Protein AF-A0A0M3KG44-F1 (afdb_monomer_lite)

Sequence (316 aa):
MSRVSKLRLFIGLIVLSTLYYFIFHDVNRSDAATRTIEMPVLLRELCQSPLHGDLVSATEGKSANVGLSECTPYREVDRRSFAKYVQLLKSEHFRNFIAIPAEMNTKLRWSPSSTRCTPREMTAEGALQHLKLGNFLRKRYSRSGWLQQTKRKLDVQVIATPYSRTFQSAIAFLTSFLYPLNKYFGKIAINLSKMTHFCMNDQCKCTNVIKLHRQYETERTPFFESHFGPKARRIFELFKYVYNISDVSDPIHLMDIALGRHVCRRMPLPCRGGICITYDDVVKVVVILVMIFIVIDFISNLMRAIKFTIILPLFF

InterPro domains:
  IPR000560 Histidine phosphatase superfamily, clade-2 [PF00328] (108-238)
  IPR029033 Histidine phosphatase superfamily [G3DSA:3.40.50.1240] (64-288)
  IPR029033 Histidine phosphatase superfamily [SSF53254] (115-307)
  IPR050645 Histidine Acid Phosphatase [PTHR11567] (81-217)

Secondary structure (DSSP, 8-state):
-----EEEEEHHHHHHHHHHHHHHTTSS---S------THHHHHHHH------------S-------TT--S-SSHHHHHHHHHHHHHHH-HHHHHHEE--HHHHTT--SS--SS---TTSPPHHHHHHHHHHHHHHHHHHHHTSTTT--SSPBEEEEEE-SSHHHHHHHHHHHHHHTGGGGGGB--EEEEE-SSTT---SGGG--HHHHHHHHHHHHHHHHHHHHHTHHHHHHHHHHHHHHHT-S----HHHHHIIIIIIIITTTPPPPEETTEE--HHHHHHHHHHHHHHHHHHHHHHHHHHHHTTSS------

Organism: Anisakis simplex (NCBI:txid6269)

Structure (mmCIF, N/CA/C/O backbone):
data_AF-A0A0M3KG44-F1
#
_entry.id   AF-A0A0M3KG44-F1
#
loop_
_atom_site.group_PDB
_atom_site.id
_atom_site.type_symbol
_atom_site.label_atom_id
_atom_site.label_alt_id
_atom_site.label_comp_id
_atom_site.label_asym_id
_atom_site.label_entity_id
_atom_site.label_seq_id
_atom_site.pdbx_PDB_ins_code
_atom_site.Cartn_x
_atom_site.Cartn_y
_atom_site.Cartn_z
_atom_site.occupancy
_atom_site.B_iso_or_equiv
_atom_site.auth_seq_id
_atom_site.auth_comp_id
_atom_site.auth_asym_id
_atom_site.auth_atom_id
_atom_site.pdbx_PDB_model_num
ATOM 1 N N . MET A 1 1 ? -4.677 -7.867 40.356 1.00 33.56 1 MET A N 1
ATOM 2 C CA . MET A 1 1 ? -4.130 -7.025 39.261 1.00 33.56 1 MET A CA 1
ATOM 3 C C . MET A 1 1 ? -4.507 -7.634 37.914 1.00 33.56 1 MET A C 1
ATOM 5 O O . MET A 1 1 ? -4.116 -8.753 37.618 1.00 33.56 1 MET A O 1
ATOM 9 N N . SER A 1 2 ? -5.339 -6.945 37.132 1.00 32.06 2 SER A N 1
ATOM 10 C CA . SER A 1 2 ? -5.878 -7.433 35.853 1.00 32.06 2 SER A CA 1
ATOM 11 C C . SER A 1 2 ? -4.839 -7.286 34.733 1.00 32.06 2 SER A C 1
ATOM 13 O O . SER A 1 2 ? -4.542 -6.160 34.340 1.00 32.06 2 SER A O 1
ATOM 15 N N . ARG A 1 3 ? -4.320 -8.394 34.181 1.00 32.78 3 ARG A N 1
ATOM 16 C CA . ARG A 1 3 ? -3.510 -8.379 32.947 1.00 32.78 3 ARG A CA 1
ATOM 17 C C . ARG A 1 3 ? -4.375 -7.876 31.786 1.00 32.78 3 ARG A C 1
ATOM 19 O O . ARG A 1 3 ? -5.278 -8.572 31.335 1.00 32.78 3 ARG A O 1
ATOM 26 N N . VAL A 1 4 ? -4.122 -6.655 31.324 1.00 39.81 4 VAL A N 1
ATOM 27 C CA . VAL A 1 4 ? -4.682 -6.138 30.071 1.00 39.81 4 VAL A CA 1
ATOM 28 C C . VAL A 1 4 ? -3.808 -6.663 28.938 1.00 39.81 4 VAL A C 1
ATOM 30 O O . VAL A 1 4 ? -2.642 -6.287 28.827 1.00 39.81 4 VAL A O 1
ATOM 33 N N . SER A 1 5 ? -4.351 -7.557 28.116 1.00 45.16 5 SER A N 1
ATOM 34 C CA . SER A 1 5 ? -3.679 -8.046 26.912 1.00 45.16 5 SER A CA 1
ATOM 35 C C . SER A 1 5 ? -3.632 -6.920 25.878 1.00 45.16 5 SER A C 1
ATOM 37 O O . SER A 1 5 ? -4.639 -6.628 25.238 1.00 45.16 5 SER A O 1
ATOM 39 N N . LYS A 1 6 ? -2.479 -6.256 25.739 1.00 48.19 6 LYS A N 1
ATOM 40 C CA . LYS A 1 6 ? -2.252 -5.246 24.695 1.00 48.19 6 LYS A CA 1
ATOM 41 C C . LYS A 1 6 ? -1.813 -5.935 23.409 1.00 48.19 6 LYS A C 1
ATOM 43 O O . LYS A 1 6 ? -0.744 -6.543 23.376 1.00 48.19 6 LYS A O 1
ATOM 48 N N . LEU A 1 7 ? -2.610 -5.816 22.351 1.00 52.19 7 LEU A N 1
ATOM 49 C CA . LEU A 1 7 ? -2.228 -6.281 21.019 1.00 52.19 7 LEU A CA 1
ATOM 50 C C . LEU A 1 7 ? -1.609 -5.118 20.235 1.00 52.19 7 LEU A C 1
ATOM 52 O O . LEU A 1 7 ? -2.241 -4.077 20.052 1.00 52.19 7 LEU A O 1
ATOM 56 N N . ARG A 1 8 ? -0.374 -5.292 19.756 1.00 49.22 8 ARG A N 1
ATOM 57 C CA . ARG A 1 8 ? 0.303 -4.321 18.884 1.00 49.22 8 ARG A CA 1
ATOM 58 C C . ARG A 1 8 ? 0.301 -4.826 17.449 1.00 49.22 8 ARG A C 1
ATOM 60 O O . ARG A 1 8 ? 0.775 -5.927 17.188 1.00 49.22 8 ARG A O 1
ATOM 67 N N . LEU A 1 9 ? -0.205 -4.009 16.530 1.00 56.50 9 LEU A N 1
ATOM 68 C CA . LEU A 1 9 ? -0.238 -4.305 15.103 1.00 56.50 9 LEU A CA 1
ATOM 69 C C . LEU A 1 9 ? 0.636 -3.307 14.328 1.00 56.50 9 LEU A C 1
ATOM 71 O O . LEU A 1 9 ? 0.398 -2.097 14.355 1.00 56.50 9 LEU A O 1
ATOM 75 N N . PHE A 1 10 ? 1.626 -3.827 13.604 1.00 47.50 10 PHE A N 1
ATOM 76 C CA . PHE A 1 10 ? 2.553 -3.048 12.781 1.00 47.50 10 PHE A CA 1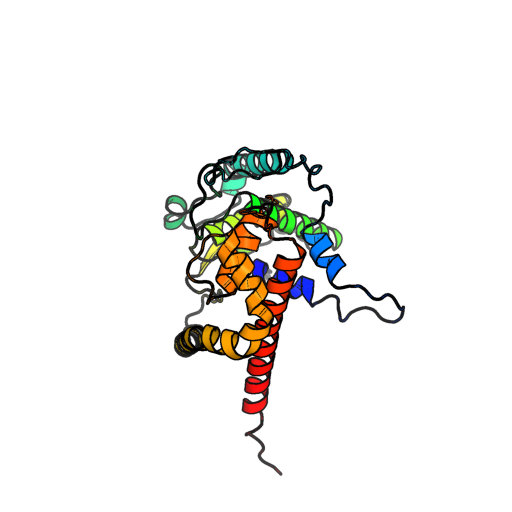
ATOM 77 C C . PHE A 1 10 ? 2.201 -3.212 11.303 1.00 47.50 10 PHE A C 1
ATOM 79 O O . PHE A 1 10 ? 2.498 -4.244 10.716 1.00 47.50 10 PHE A O 1
ATOM 86 N N . ILE A 1 11 ? 1.565 -2.216 10.680 1.00 51.19 11 ILE A N 1
ATOM 87 C CA . ILE A 1 11 ? 1.026 -2.376 9.313 1.00 51.19 11 ILE A CA 1
ATOM 88 C C . ILE A 1 11 ? 2.065 -2.055 8.228 1.00 51.19 11 ILE A C 1
ATOM 90 O O . ILE A 1 11 ? 1.984 -2.581 7.121 1.00 51.19 11 ILE A O 1
ATOM 94 N N . GLY A 1 12 ? 3.087 -1.252 8.532 1.00 36.94 12 GLY A N 1
ATOM 95 C CA . GLY A 1 12 ? 4.055 -0.849 7.510 1.00 36.94 12 GLY A CA 1
ATOM 96 C C . GLY A 1 12 ? 5.088 -1.909 7.121 1.00 36.94 12 GLY A C 1
ATOM 97 O O . GLY A 1 12 ? 5.621 -1.821 6.021 1.00 36.94 12 GLY A O 1
ATOM 98 N N . LEU A 1 13 ? 5.317 -2.937 7.950 1.00 32.91 13 LEU A N 1
ATOM 99 C CA . LEU A 1 13 ? 6.097 -4.112 7.538 1.00 32.91 13 LEU A CA 1
ATOM 100 C C . LEU A 1 13 ? 5.233 -5.158 6.821 1.00 32.91 13 LEU A C 1
ATOM 102 O O . LEU A 1 13 ? 5.746 -5.863 5.963 1.00 32.91 13 LEU A O 1
ATOM 106 N N . ILE A 1 14 ? 3.924 -5.207 7.101 1.00 35.75 14 ILE A N 1
ATOM 107 C CA . ILE A 1 14 ? 3.010 -6.232 6.579 1.00 35.75 14 ILE A CA 1
ATOM 108 C C . ILE A 1 14 ? 2.929 -6.196 5.045 1.00 35.75 14 ILE A C 1
ATOM 110 O O . ILE A 1 14 ? 2.730 -7.238 4.455 1.00 35.75 14 ILE A O 1
ATOM 114 N N . VAL A 1 15 ? 3.150 -5.096 4.327 1.00 36.59 15 VAL A N 1
ATOM 115 C CA . VAL A 1 15 ? 3.055 -5.155 2.847 1.00 36.59 15 VAL A CA 1
ATOM 116 C C . VAL A 1 15 ? 4.227 -5.913 2.217 1.00 36.59 15 VAL A C 1
ATOM 118 O O . VAL A 1 15 ? 4.006 -6.795 1.394 1.00 36.59 15 VAL A O 1
ATOM 121 N N . LEU A 1 16 ? 5.459 -5.633 2.647 1.00 33.12 16 LEU A N 1
ATOM 122 C CA . LEU A 1 16 ? 6.655 -6.316 2.144 1.00 33.12 16 LEU A CA 1
ATOM 123 C C . LEU A 1 16 ? 6.834 -7.679 2.803 1.00 33.12 16 LEU A C 1
ATOM 125 O O . LEU A 1 16 ? 7.046 -8.658 2.102 1.00 33.12 16 LEU A O 1
ATOM 129 N N . SER A 1 17 ? 6.659 -7.776 4.122 1.00 28.72 17 SER A N 1
ATOM 130 C CA . SER A 1 17 ? 6.792 -9.038 4.842 1.00 28.72 17 SER A CA 1
ATOM 131 C C . SER A 1 17 ? 5.618 -9.976 4.609 1.00 28.72 17 SER A C 1
ATOM 133 O O . SER A 1 17 ? 5.812 -11.156 4.783 1.00 28.72 17 SER A O 1
ATOM 135 N N . THR A 1 18 ? 4.417 -9.533 4.228 1.00 36.31 18 THR A N 1
ATOM 136 C CA . THR A 1 18 ? 3.306 -10.460 3.907 1.00 36.31 18 THR A CA 1
ATOM 137 C C . THR A 1 18 ? 3.341 -10.863 2.443 1.00 36.31 18 THR A C 1
ATOM 139 O O . THR A 1 18 ? 2.962 -11.986 2.158 1.00 36.31 18 THR A O 1
ATOM 142 N N . LEU A 1 19 ? 3.895 -10.048 1.531 1.00 34.66 19 LEU A N 1
ATOM 143 C CA . LEU A 1 19 ? 4.365 -10.586 0.249 1.00 34.66 19 LEU A CA 1
ATOM 144 C C . LEU A 1 19 ? 5.467 -11.634 0.493 1.00 34.66 19 LEU A C 1
ATOM 146 O O . LEU A 1 19 ? 5.339 -12.755 0.031 1.00 34.66 19 LEU A O 1
ATOM 150 N N . TYR A 1 20 ? 6.493 -11.323 1.290 1.00 33.22 20 TYR A N 1
ATOM 151 C CA . TYR A 1 20 ? 7.641 -12.210 1.542 1.00 33.22 20 TYR A CA 1
ATOM 152 C C . TYR A 1 20 ? 7.283 -13.480 2.345 1.00 33.22 20 TYR A C 1
ATOM 154 O O . TYR A 1 20 ? 7.685 -14.579 1.993 1.00 33.22 20 TYR A O 1
ATOM 162 N N . TYR A 1 21 ? 6.479 -13.368 3.402 1.00 32.28 21 TYR A N 1
ATOM 163 C CA . TYR A 1 21 ? 6.096 -14.470 4.297 1.00 32.28 21 TYR A CA 1
ATOM 164 C C . TYR A 1 21 ? 5.001 -15.352 3.686 1.00 32.28 21 TYR A C 1
ATOM 166 O O . TYR A 1 21 ? 4.998 -16.548 3.951 1.00 32.28 21 TYR A O 1
ATOM 174 N N . PHE A 1 22 ? 4.121 -14.826 2.818 1.00 33.09 22 PHE A N 1
ATOM 175 C CA . PHE A 1 22 ? 3.254 -15.698 2.011 1.00 33.09 22 PHE A CA 1
ATOM 176 C C . PHE A 1 22 ? 4.037 -16.410 0.908 1.00 33.09 22 PHE A C 1
ATOM 178 O O . PHE A 1 22 ? 3.750 -17.569 0.646 1.00 33.09 22 PHE A O 1
ATOM 185 N N . ILE A 1 23 ? 5.058 -15.777 0.317 1.00 33.44 23 ILE A N 1
ATOM 186 C CA . ILE A 1 23 ? 5.930 -16.427 -0.675 1.00 33.44 23 ILE A CA 1
ATOM 187 C C . ILE A 1 23 ? 6.779 -17.555 -0.048 1.00 33.44 23 ILE A C 1
ATOM 189 O O . ILE A 1 23 ? 7.055 -18.531 -0.738 1.00 33.44 23 ILE A O 1
ATOM 193 N N . PHE A 1 24 ? 7.164 -17.469 1.235 1.00 33.56 24 PHE A N 1
ATOM 194 C CA . PHE A 1 24 ? 8.151 -18.393 1.826 1.00 33.56 24 PHE A CA 1
ATOM 195 C C . PHE A 1 24 ? 7.673 -19.296 2.984 1.00 33.56 24 PHE A C 1
ATOM 197 O O . PHE A 1 24 ? 8.335 -20.295 3.254 1.00 33.56 24 PHE A O 1
ATOM 204 N N . HIS A 1 25 ? 6.564 -19.018 3.685 1.00 31.66 25 HIS A N 1
ATOM 205 C CA . HIS A 1 25 ? 6.251 -19.725 4.945 1.00 31.66 25 HIS A CA 1
ATOM 206 C C . HIS A 1 25 ? 5.297 -20.938 4.829 1.00 31.66 25 HIS A C 1
ATOM 208 O O . HIS A 1 25 ? 4.994 -21.563 5.846 1.00 31.66 25 HIS A O 1
ATOM 214 N N . ASP A 1 26 ? 4.880 -21.331 3.621 1.00 30.70 26 ASP A N 1
ATOM 215 C CA . ASP A 1 26 ? 4.155 -22.600 3.381 1.00 30.70 26 ASP A CA 1
ATOM 216 C C . ASP A 1 26 ? 5.072 -23.728 2.857 1.00 30.70 26 ASP A C 1
ATOM 218 O O . ASP A 1 26 ? 4.614 -24.782 2.432 1.00 30.70 26 ASP A O 1
ATOM 222 N N . VAL A 1 27 ? 6.396 -23.524 2.910 1.00 35.38 27 VAL A N 1
ATOM 223 C CA . VAL A 1 27 ? 7.408 -24.513 2.487 1.00 35.38 27 VAL A CA 1
ATOM 224 C C . VAL A 1 27 ? 7.737 -25.535 3.588 1.00 35.38 27 VAL A C 1
ATOM 226 O O . VAL A 1 27 ? 8.261 -26.600 3.292 1.00 35.38 27 VAL A O 1
ATOM 229 N N . ASN A 1 28 ? 7.403 -25.269 4.858 1.00 29.80 28 ASN A N 1
ATOM 230 C CA . ASN A 1 28 ? 7.910 -26.064 5.990 1.00 29.80 28 ASN A CA 1
ATOM 231 C C . ASN A 1 28 ? 6.839 -26.726 6.870 1.00 29.80 28 ASN A C 1
ATOM 233 O O . ASN A 1 28 ? 7.108 -27.042 8.031 1.00 29.80 28 ASN A O 1
ATOM 237 N N . ARG A 1 29 ? 5.620 -26.959 6.364 1.00 33.56 29 ARG A N 1
ATOM 238 C CA . ARG A 1 29 ? 4.623 -27.706 7.147 1.00 33.56 29 ARG A CA 1
ATOM 239 C C . ARG A 1 29 ? 3.668 -28.561 6.318 1.00 33.56 29 ARG A C 1
ATOM 241 O O . ARG A 1 29 ? 2.474 -28.291 6.277 1.00 33.56 29 ARG A O 1
ATOM 248 N N . SER A 1 30 ? 4.182 -29.659 5.777 1.00 27.59 30 SER A N 1
ATOM 249 C CA . SER A 1 30 ? 3.354 -30.838 5.502 1.00 27.59 30 SER A CA 1
ATOM 250 C C . SER A 1 30 ? 4.217 -32.076 5.293 1.00 27.59 30 SER A C 1
ATOM 252 O O . SER A 1 30 ? 4.925 -32.193 4.295 1.00 27.59 30 SER A O 1
ATOM 254 N N . ASP A 1 31 ? 4.122 -32.986 6.259 1.00 31.34 31 ASP A N 1
ATOM 255 C CA . ASP A 1 31 ? 4.509 -34.382 6.129 1.00 31.34 31 ASP A CA 1
ATOM 256 C C . ASP A 1 31 ? 3.797 -35.042 4.938 1.00 31.34 31 ASP A C 1
ATOM 258 O O . ASP A 1 31 ? 2.611 -34.820 4.692 1.00 31.34 31 ASP A O 1
ATOM 262 N N . ALA A 1 32 ? 4.569 -35.874 4.237 1.00 32.50 32 ALA A N 1
ATOM 263 C CA . ALA A 1 32 ? 4.161 -37.052 3.477 1.00 32.50 32 ALA A CA 1
ATOM 264 C C . ALA A 1 32 ? 2.863 -36.964 2.646 1.00 32.50 32 ALA A C 1
ATOM 266 O O . ALA A 1 32 ? 1.862 -37.590 2.974 1.00 32.50 32 ALA A O 1
ATOM 267 N N . ALA A 1 33 ? 2.920 -36.296 1.493 1.00 27.25 33 ALA A N 1
ATOM 268 C CA . ALA A 1 33 ? 2.370 -36.827 0.241 1.00 27.25 33 ALA A CA 1
ATOM 269 C C . ALA A 1 33 ? 2.793 -35.932 -0.927 1.00 27.25 33 ALA A C 1
ATOM 271 O O . ALA A 1 33 ? 2.547 -34.729 -0.952 1.00 27.25 33 ALA A O 1
ATOM 272 N N . THR A 1 34 ? 3.426 -36.556 -1.907 1.00 33.22 34 THR A N 1
ATOM 273 C CA . THR A 1 34 ? 3.954 -36.003 -3.150 1.00 33.22 34 THR A CA 1
ATOM 274 C C . THR A 1 34 ? 2.920 -35.148 -3.893 1.00 33.22 34 THR A C 1
ATOM 276 O O . THR A 1 34 ? 2.105 -35.661 -4.658 1.00 33.22 34 THR A O 1
ATOM 279 N N . ARG A 1 35 ? 2.961 -33.827 -3.700 1.00 28.70 35 ARG A N 1
ATOM 280 C CA . ARG A 1 35 ? 2.432 -32.842 -4.651 1.00 28.70 35 ARG A CA 1
ATOM 281 C C . ARG A 1 35 ? 3.380 -31.657 -4.713 1.00 28.70 35 ARG A C 1
ATOM 283 O O . ARG A 1 35 ? 3.480 -30.869 -3.782 1.00 28.70 35 ARG A O 1
ATOM 290 N N . THR A 1 36 ? 4.076 -31.556 -5.833 1.00 27.88 36 THR A N 1
ATOM 291 C CA . THR A 1 36 ? 4.848 -30.394 -6.260 1.00 27.88 36 THR A CA 1
ATOM 292 C C . THR A 1 36 ? 3.901 -29.194 -6.325 1.00 27.88 36 THR A C 1
ATOM 294 O O . THR A 1 36 ? 3.054 -29.118 -7.214 1.00 27.88 36 THR A O 1
ATOM 297 N N . ILE A 1 37 ? 3.978 -28.281 -5.356 1.00 29.92 37 ILE A N 1
ATOM 298 C CA . ILE A 1 37 ? 3.263 -27.003 -5.427 1.00 29.92 37 ILE A CA 1
ATOM 299 C C . ILE A 1 37 ? 4.188 -26.027 -6.147 1.00 29.92 37 ILE A C 1
ATOM 301 O O . ILE A 1 37 ? 5.193 -25.573 -5.603 1.00 29.92 37 ILE A O 1
ATOM 305 N N . GLU A 1 38 ? 3.870 -25.748 -7.407 1.00 30.33 38 GLU A N 1
ATOM 306 C CA . GLU A 1 38 ? 4.629 -24.819 -8.234 1.00 30.33 38 GLU A CA 1
ATOM 307 C C . GLU A 1 38 ? 4.417 -23.362 -7.760 1.00 30.33 38 GLU A C 1
ATOM 309 O O . GLU A 1 38 ? 3.288 -22.898 -7.572 1.00 30.33 38 GLU A O 1
ATOM 314 N N . MET A 1 39 ? 5.513 -22.601 -7.652 1.00 27.33 39 MET A N 1
ATOM 315 C CA . MET A 1 39 ? 5.573 -21.156 -7.352 1.00 27.33 39 MET A CA 1
ATOM 316 C C . MET A 1 39 ? 4.566 -20.244 -8.117 1.00 27.33 39 MET A C 1
ATOM 318 O O . MET A 1 39 ? 4.152 -19.224 -7.554 1.00 27.33 39 MET A O 1
ATOM 322 N N . PRO A 1 40 ? 4.093 -20.561 -9.347 1.00 31.59 40 PRO A N 1
ATOM 323 C CA . PRO A 1 40 ? 3.051 -19.798 -10.038 1.00 31.59 40 PRO A CA 1
ATOM 324 C C . PRO A 1 40 ? 1.691 -19.781 -9.321 1.00 31.59 40 PRO A C 1
ATOM 326 O O . PRO A 1 40 ? 0.906 -18.865 -9.552 1.00 31.59 40 PRO A O 1
ATOM 329 N N . VAL A 1 41 ? 1.388 -20.746 -8.441 1.00 32.09 41 VAL A N 1
ATOM 330 C CA . VAL A 1 41 ? 0.056 -20.910 -7.819 1.00 32.09 41 VAL A CA 1
ATOM 331 C C . VAL A 1 41 ? -0.248 -19.854 -6.738 1.00 32.09 41 VAL A C 1
ATOM 333 O O . VAL A 1 41 ? -1.411 -19.527 -6.506 1.00 32.09 41 VAL A O 1
ATOM 336 N N . LEU A 1 42 ? 0.764 -19.221 -6.138 1.00 32.31 42 LEU A N 1
ATOM 337 C CA . LEU A 1 42 ? 0.549 -18.260 -5.042 1.00 32.31 42 LEU A CA 1
ATOM 338 C C . LEU A 1 42 ? 0.521 -16.788 -5.496 1.00 32.31 42 LEU A C 1
ATOM 340 O O . LEU A 1 42 ? -0.276 -15.990 -4.997 1.00 32.31 42 LEU A O 1
ATOM 344 N N . LEU A 1 43 ? 1.309 -16.439 -6.523 1.00 31.81 43 LEU A N 1
ATOM 345 C CA . LEU A 1 43 ? 1.096 -15.216 -7.319 1.00 31.81 43 LEU A CA 1
ATOM 346 C C . LEU A 1 43 ? -0.277 -15.255 -8.001 1.00 31.81 43 LEU A C 1
ATOM 348 O O . LEU A 1 43 ? -0.926 -14.218 -8.152 1.00 31.81 43 LEU A O 1
ATOM 352 N N . ARG A 1 44 ? -0.751 -16.463 -8.337 1.00 31.33 44 ARG A N 1
ATOM 353 C CA . ARG A 1 44 ? -2.131 -16.705 -8.732 1.00 31.33 44 ARG A CA 1
ATOM 354 C C . ARG A 1 44 ? -3.114 -16.322 -7.620 1.00 31.33 44 ARG A C 1
ATOM 356 O O . ARG A 1 44 ? -3.971 -15.520 -7.909 1.00 31.33 44 ARG A O 1
ATOM 363 N N . GLU A 1 45 ? -3.019 -16.727 -6.357 1.00 33.28 45 GLU A N 1
ATOM 364 C CA . GLU A 1 45 ? -4.102 -16.407 -5.391 1.00 33.28 45 GLU A CA 1
ATOM 365 C C . GLU A 1 45 ? -4.207 -14.935 -4.930 1.00 33.28 45 GLU A C 1
ATOM 367 O O . GLU A 1 45 ? -5.315 -14.433 -4.717 1.00 33.28 45 GLU A O 1
ATOM 372 N N . LEU A 1 46 ? -3.096 -14.196 -4.814 1.00 35.56 46 LEU A N 1
ATOM 373 C CA . LEU A 1 46 ? -3.135 -12.767 -4.441 1.00 35.56 46 LEU A CA 1
ATOM 374 C C . LEU A 1 46 ? -3.558 -11.853 -5.612 1.00 35.56 46 LEU A C 1
ATOM 376 O O . LEU A 1 46 ? -4.072 -10.751 -5.380 1.00 35.56 46 LEU A O 1
ATOM 380 N N . CYS A 1 47 ? -3.407 -12.324 -6.859 1.00 39.09 47 CYS A N 1
ATOM 381 C CA . CYS A 1 47 ? -3.726 -11.576 -8.081 1.00 39.09 47 CYS A CA 1
ATOM 382 C C . CYS A 1 47 ? -4.822 -12.197 -8.976 1.00 39.09 47 CYS A C 1
ATOM 384 O O . CYS A 1 47 ? -5.319 -11.499 -9.862 1.00 39.09 47 CYS A O 1
ATOM 386 N N . GLN A 1 48 ? -5.299 -13.421 -8.736 1.00 31.98 48 GLN A N 1
ATOM 387 C CA . GLN A 1 48 ? -6.367 -14.066 -9.507 1.00 31.98 48 GLN A CA 1
ATOM 388 C C . GLN A 1 48 ? -7.735 -13.868 -8.862 1.00 31.98 48 GLN A C 1
ATOM 390 O O . GLN A 1 48 ? -8.161 -14.535 -7.927 1.00 31.98 48 GLN A O 1
ATOM 395 N N . SER A 1 49 ? -8.511 -13.028 -9.526 1.00 26.95 49 SER A N 1
ATOM 396 C CA . SER A 1 49 ? -9.625 -13.614 -10.265 1.00 26.95 49 SER A CA 1
ATOM 397 C C . SER A 1 49 ? -9.193 -13.589 -11.734 1.00 26.95 49 SER A C 1
ATOM 399 O O . SER A 1 49 ? -8.977 -12.481 -12.241 1.00 26.95 49 SER A O 1
ATOM 401 N N . PRO A 1 50 ? -9.008 -14.737 -12.415 1.00 36.81 50 PRO A N 1
ATOM 402 C CA . PRO A 1 50 ? -8.634 -14.768 -13.815 1.00 36.81 50 PRO A CA 1
ATOM 403 C C . PRO A 1 50 ? -9.922 -14.641 -14.622 1.00 36.81 50 PRO A C 1
ATOM 405 O O . PRO A 1 50 ? -10.488 -15.605 -15.103 1.00 36.81 50 PRO A O 1
ATOM 408 N N . LEU A 1 51 ? -10.407 -13.416 -14.692 1.00 31.17 51 LEU A N 1
ATOM 409 C CA . LEU A 1 51 ? -11.073 -12.906 -15.874 1.00 31.17 51 LEU A CA 1
ATOM 410 C C . LEU A 1 51 ? -10.432 -11.540 -16.019 1.00 31.17 51 LEU A C 1
ATOM 412 O O . LEU A 1 51 ? -10.935 -10.553 -15.488 1.00 31.17 51 LEU A O 1
ATOM 416 N N . HIS A 1 52 ? -9.236 -11.477 -16.602 1.00 33.88 52 HIS A N 1
ATOM 417 C CA . HIS A 1 52 ? -8.919 -10.269 -17.352 1.00 33.88 52 HIS A CA 1
ATOM 418 C C . HIS A 1 52 ? -10.101 -10.117 -18.313 1.00 33.88 52 HIS A C 1
ATOM 420 O O . HIS A 1 52 ? -10.523 -11.122 -18.882 1.00 33.88 52 HIS A O 1
ATOM 426 N N . GLY A 1 53 ? -10.738 -8.941 -18.358 1.00 29.08 53 GLY A N 1
ATOM 427 C CA . GLY A 1 53 ? -11.787 -8.727 -19.356 1.00 29.08 53 GLY A CA 1
ATOM 428 C C . GLY A 1 53 ? -11.247 -9.181 -20.706 1.00 29.08 53 GLY A C 1
ATOM 429 O O . GLY A 1 53 ? -10.034 -9.062 -20.919 1.00 29.08 53 GLY A O 1
ATOM 430 N N . ASP A 1 54 ? -12.111 -9.775 -21.527 1.00 25.58 54 ASP A N 1
ATOM 431 C CA . ASP A 1 54 ? -11.742 -10.266 -22.850 1.00 25.58 54 ASP A CA 1
ATOM 432 C C . ASP A 1 54 ? -10.787 -9.282 -23.518 1.00 25.58 54 ASP A C 1
ATOM 434 O O . ASP A 1 54 ? -10.951 -8.064 -23.371 1.00 25.58 54 ASP A O 1
ATOM 438 N N . LEU A 1 55 ? -9.766 -9.819 -24.194 1.00 34.97 55 LEU A N 1
ATOM 439 C CA . LEU A 1 55 ? -8.926 -9.058 -25.108 1.00 34.97 55 LEU A CA 1
ATOM 440 C C . LEU A 1 55 ? -9.873 -8.271 -26.013 1.00 34.97 55 LEU A C 1
ATOM 442 O O . LEU A 1 55 ? -10.387 -8.802 -26.994 1.00 34.97 55 LEU A O 1
ATOM 446 N N . VAL A 1 56 ? -10.129 -7.007 -25.672 1.00 28.06 56 VAL A N 1
ATOM 447 C CA . VAL A 1 56 ? -10.635 -6.057 -26.642 1.00 28.06 56 VAL A CA 1
ATOM 448 C C . VAL A 1 56 ? -9.504 -6.013 -27.637 1.00 28.06 56 VAL A C 1
ATOM 450 O O . VAL A 1 56 ? -8.416 -5.521 -27.326 1.00 28.06 56 VAL A O 1
ATOM 453 N N . SER A 1 57 ? -9.748 -6.699 -28.752 1.00 28.83 57 SER A N 1
ATOM 454 C CA . SER A 1 57 ? -8.831 -6.829 -29.860 1.00 28.83 57 SER A CA 1
ATOM 455 C C . SER A 1 57 ? -8.198 -5.465 -30.060 1.00 28.83 57 SER A C 1
ATOM 457 O O . SER A 1 57 ? -8.906 -4.460 -30.167 1.00 28.83 57 SER A O 1
ATOM 459 N N . ALA A 1 58 ? -6.870 -5.412 -30.023 1.00 33.00 58 ALA A N 1
ATOM 460 C CA . ALA A 1 58 ? -6.121 -4.234 -30.416 1.00 33.00 58 ALA A CA 1
ATOM 461 C C . ALA A 1 58 ? -6.266 -4.077 -31.938 1.00 33.00 58 ALA A C 1
ATOM 463 O O . ALA A 1 58 ? -5.306 -4.191 -32.691 1.00 33.00 58 ALA A O 1
ATOM 464 N N . THR A 1 59 ? -7.497 -3.877 -32.401 1.00 28.12 59 THR A N 1
ATOM 465 C CA . THR A 1 59 ? -7.801 -3.423 -33.742 1.00 28.12 59 THR A CA 1
ATOM 466 C C . THR A 1 59 ? -7.473 -1.946 -33.770 1.00 28.12 59 THR A C 1
ATOM 468 O O . THR A 1 59 ? -8.190 -1.112 -33.224 1.00 28.12 59 THR A O 1
ATOM 471 N N . GLU A 1 60 ? -6.319 -1.696 -34.374 1.00 31.91 60 GLU A N 1
ATOM 472 C CA . GLU A 1 60 ? -6.058 -0.564 -35.247 1.00 31.91 60 GLU A CA 1
ATOM 473 C C . GLU A 1 60 ? -6.185 0.832 -34.629 1.00 31.91 60 GLU A C 1
ATOM 475 O O . GLU A 1 60 ? -7.248 1.420 -34.448 1.00 31.91 60 GLU A O 1
ATOM 480 N N . GLY A 1 61 ? -5.015 1.444 -34.458 1.00 33.53 61 GLY A N 1
ATOM 481 C CA . GLY A 1 61 ? -4.852 2.768 -35.041 1.00 33.53 61 GLY A CA 1
ATOM 482 C C . GLY A 1 61 ? -5.562 3.912 -34.335 1.00 33.53 61 GLY A C 1
ATOM 483 O O . GLY A 1 61 ? -5.941 4.868 -34.997 1.00 33.53 61 GLY A O 1
ATOM 484 N N . LYS A 1 62 ? -5.665 3.901 -33.006 1.00 26.94 62 LYS A N 1
ATOM 485 C CA . LYS A 1 62 ? -5.654 5.153 -32.241 1.00 26.94 62 LYS A CA 1
ATOM 486 C C . LYS A 1 62 ? -4.753 4.980 -31.037 1.00 26.94 62 LYS A C 1
ATOM 488 O O . LYS A 1 62 ? -5.004 4.144 -30.175 1.00 26.94 62 LYS A O 1
ATOM 493 N N . SER A 1 63 ? -3.710 5.806 -30.994 1.00 37.97 63 SER A N 1
ATOM 494 C CA . SER A 1 63 ? -3.049 6.220 -29.762 1.00 37.97 63 SER A CA 1
ATOM 495 C C . SER A 1 63 ? -4.139 6.725 -28.822 1.00 37.97 63 SER A C 1
ATOM 497 O O . SER A 1 63 ? -4.540 7.890 -28.855 1.00 37.97 63 SER A O 1
ATOM 499 N N . ALA A 1 64 ? -4.736 5.807 -28.071 1.00 33.38 64 ALA A N 1
ATOM 500 C CA . ALA A 1 64 ? -5.682 6.161 -27.056 1.00 33.38 64 ALA A CA 1
ATOM 501 C C . ALA A 1 64 ? -4.831 6.801 -25.969 1.00 33.38 64 ALA A C 1
ATOM 503 O O . ALA A 1 64 ? -4.152 6.124 -25.196 1.00 33.38 64 ALA A O 1
ATOM 504 N N . ASN A 1 65 ? -4.889 8.128 -25.923 1.00 34.31 65 ASN A N 1
ATOM 505 C CA . ASN A 1 65 ? -4.821 8.899 -24.694 1.00 34.31 65 ASN A CA 1
ATOM 506 C C . ASN A 1 65 ? -5.891 8.363 -23.715 1.00 34.31 65 ASN A C 1
ATOM 508 O O . ASN A 1 65 ? -6.826 9.069 -23.351 1.00 34.31 65 ASN A O 1
ATOM 512 N N . VAL A 1 66 ? -5.795 7.091 -23.308 1.00 41.94 66 VAL A N 1
ATOM 513 C CA . VAL A 1 66 ? -6.431 6.573 -22.105 1.00 41.94 66 VAL A CA 1
ATOM 514 C C . VAL A 1 66 ? -5.745 7.358 -21.009 1.00 41.94 66 VAL A C 1
ATOM 516 O O . VAL A 1 66 ? -4.558 7.150 -20.756 1.00 41.94 66 VAL A O 1
ATOM 519 N N . GLY A 1 67 ? -6.451 8.367 -20.501 1.00 40.53 67 GLY A N 1
ATOM 520 C CA . GLY A 1 67 ? -5.885 9.426 -19.685 1.00 40.53 67 GLY A CA 1
ATOM 521 C C . GLY A 1 67 ? -4.898 8.867 -18.670 1.00 40.53 67 GLY A C 1
ATOM 522 O O . GLY A 1 67 ? -5.286 8.207 -17.710 1.00 40.53 67 GLY A O 1
ATOM 523 N N . LEU A 1 68 ? -3.615 9.191 -18.862 1.00 47.75 68 LEU A N 1
ATOM 524 C CA . LEU A 1 68 ? -2.533 8.954 -17.900 1.00 47.75 68 LEU A CA 1
ATOM 525 C C . LEU A 1 68 ? -2.832 9.546 -16.503 1.00 47.75 68 LEU A C 1
ATOM 527 O O . LEU A 1 68 ? -2.059 9.346 -15.569 1.00 47.75 68 LEU A O 1
ATOM 531 N N . SER A 1 69 ? -3.931 10.289 -16.370 1.00 53.03 69 SER A N 1
ATOM 532 C CA . SER A 1 69 ? -4.410 10.979 -15.185 1.00 53.03 69 SER A CA 1
ATOM 533 C C . SER A 1 69 ? -5.504 10.244 -14.406 1.00 53.03 69 SER A C 1
ATOM 535 O O . SER A 1 69 ? -5.799 10.676 -13.292 1.00 53.03 69 SER A O 1
ATOM 537 N N . GLU A 1 70 ? -6.117 9.170 -14.923 1.00 66.25 70 GLU A N 1
ATOM 538 C CA . GLU A 1 70 ? -7.239 8.548 -14.210 1.00 66.25 70 GLU A CA 1
ATOM 539 C C . GLU A 1 70 ? -6.748 7.573 -13.126 1.00 66.25 70 GLU A C 1
ATOM 541 O O . GLU A 1 70 ? -6.050 6.588 -13.380 1.00 66.25 70 GLU A O 1
ATOM 546 N N . CYS A 1 71 ? -7.102 7.879 -11.878 1.00 79.44 71 CYS A N 1
ATOM 547 C CA . CYS A 1 71 ? -6.660 7.172 -10.662 1.00 79.44 71 CYS A CA 1
ATOM 548 C C . CYS A 1 71 ? -7.774 6.379 -10.009 1.00 79.44 71 CYS A C 1
ATOM 550 O O . CYS A 1 71 ? -7.659 5.897 -8.879 1.00 79.44 71 CYS A O 1
ATOM 552 N N . THR A 1 72 ? -8.867 6.264 -10.750 1.00 85.12 72 THR A N 1
ATOM 553 C CA . THR A 1 72 ? -9.940 5.351 -10.450 1.00 85.12 72 THR A CA 1
ATOM 554 C C . THR A 1 72 ? -9.434 3.929 -10.680 1.00 85.12 72 THR A C 1
ATOM 556 O O . THR A 1 72 ? -8.580 3.693 -11.545 1.00 85.12 72 THR A O 1
ATOM 559 N N . PRO A 1 73 ? -9.949 2.958 -9.910 1.00 88.12 73 PRO A N 1
ATOM 560 C CA . PRO A 1 73 ? -9.713 1.563 -10.219 1.00 88.12 73 PRO A CA 1
ATOM 561 C C . PRO A 1 73 ? -10.101 1.245 -11.663 1.00 88.12 73 PRO A C 1
ATOM 563 O O . PRO A 1 73 ? -11.149 1.691 -12.132 1.00 88.12 73 PRO A O 1
ATOM 566 N N . TYR A 1 74 ? -9.286 0.446 -12.350 1.00 85.62 74 TYR A N 1
ATOM 567 C CA . TYR A 1 74 ? -9.543 0.085 -13.747 1.00 85.62 74 TYR A CA 1
ATOM 568 C C . TYR A 1 74 ? -10.877 -0.663 -13.929 1.00 85.62 74 TYR A C 1
ATOM 570 O O . TYR A 1 74 ? -11.641 -0.384 -14.849 1.00 85.62 74 TYR A O 1
ATOM 578 N N . ARG A 1 75 ? -11.197 -1.598 -13.024 1.00 86.56 75 ARG A N 1
ATOM 579 C CA . ARG A 1 75 ? -12.413 -2.421 -13.114 1.00 86.56 75 ARG A CA 1
ATOM 580 C C . ARG A 1 75 ? -13.593 -1.736 -12.436 1.00 86.56 75 ARG A C 1
ATOM 582 O O . ARG A 1 75 ? -13.491 -1.285 -11.298 1.00 86.56 75 ARG A O 1
ATOM 589 N N . GLU A 1 76 ? -14.757 -1.796 -13.069 1.00 89.00 76 GLU A N 1
ATOM 590 C CA . GLU A 1 76 ? -15.995 -1.215 -12.540 1.00 89.00 76 GLU A CA 1
ATOM 591 C C . GLU A 1 76 ? -16.374 -1.759 -11.146 1.00 89.00 76 GLU A C 1
ATOM 593 O O . GLU A 1 76 ? -16.750 -1.009 -10.244 1.00 89.00 76 GLU A O 1
ATOM 598 N N . VAL A 1 77 ? -16.181 -3.060 -10.905 1.00 90.31 77 VAL A N 1
ATOM 599 C CA . VAL A 1 77 ? -16.441 -3.678 -9.588 1.00 90.31 77 VAL A CA 1
ATOM 600 C C . VAL A 1 77 ? -15.542 -3.093 -8.491 1.00 90.31 77 VAL A C 1
ATOM 602 O O . VAL A 1 77 ? -15.959 -2.931 -7.339 1.00 90.31 77 VAL A O 1
ATOM 605 N N . ASP A 1 78 ? -14.306 -2.755 -8.862 1.00 90.88 78 ASP A N 1
ATOM 606 C CA . ASP A 1 78 ? -13.295 -2.198 -7.974 1.00 90.88 78 ASP A CA 1
ATOM 607 C C . ASP A 1 78 ? -13.617 -0.711 -7.710 1.00 90.88 78 ASP A C 1
ATOM 609 O O . ASP A 1 78 ? -13.532 -0.267 -6.564 1.00 90.88 78 ASP A O 1
ATOM 613 N N . ARG A 1 79 ? -14.122 0.037 -8.708 1.00 92.06 79 ARG A N 1
ATOM 614 C CA . ARG A 1 79 ? -14.630 1.417 -8.534 1.00 92.06 79 ARG A CA 1
ATOM 615 C C . ARG A 1 79 ? -15.767 1.488 -7.517 1.00 92.06 79 ARG A C 1
ATOM 617 O O . ARG A 1 79 ? -15.703 2.286 -6.581 1.00 92.06 79 ARG A O 1
ATOM 624 N N . ARG A 1 80 ? -16.774 0.614 -7.637 1.00 94.69 80 ARG A N 1
ATOM 625 C CA . ARG A 1 80 ? -17.905 0.556 -6.688 1.00 94.69 80 ARG A CA 1
ATOM 626 C C . ARG A 1 80 ? -17.439 0.178 -5.285 1.00 94.69 80 ARG A C 1
ATOM 628 O O . ARG A 1 80 ? -17.875 0.776 -4.303 1.00 94.69 80 ARG A O 1
ATOM 635 N N . SER A 1 81 ? -16.536 -0.799 -5.191 1.00 94.69 81 SER A N 1
ATOM 636 C CA . SER A 1 81 ? -15.917 -1.216 -3.924 1.00 94.69 81 SER A CA 1
ATOM 637 C C . SER A 1 81 ? -15.177 -0.062 -3.248 1.00 94.69 81 SER A C 1
ATOM 639 O O . SER A 1 81 ? -15.339 0.163 -2.048 1.00 94.69 81 SER A O 1
ATOM 641 N N . PHE A 1 82 ? -14.412 0.708 -4.023 1.00 94.88 82 PHE A N 1
ATOM 642 C CA . PHE A 1 82 ? -13.675 1.859 -3.519 1.00 94.88 82 PHE A CA 1
ATOM 643 C C . PHE A 1 82 ? -14.608 3.000 -3.094 1.00 94.88 82 PHE A C 1
ATOM 645 O O . PHE A 1 82 ? -14.407 3.585 -2.032 1.00 94.88 82 PHE A O 1
ATOM 652 N N . ALA A 1 83 ? -15.676 3.270 -3.851 1.00 95.19 83 ALA A N 1
ATOM 653 C CA . ALA A 1 83 ? -16.683 4.267 -3.485 1.00 95.19 83 ALA A CA 1
ATOM 654 C C . ALA A 1 83 ? -17.359 3.939 -2.141 1.00 95.19 83 ALA A C 1
ATOM 656 O O . ALA A 1 83 ? -17.467 4.812 -1.278 1.00 95.19 83 ALA A O 1
ATOM 657 N N . LYS A 1 84 ? -17.730 2.669 -1.914 1.00 96.44 84 LYS A N 1
ATOM 658 C CA . LYS A 1 84 ? -18.279 2.198 -0.627 1.00 96.44 84 LYS A CA 1
ATOM 659 C C . LYS A 1 84 ? -17.290 2.384 0.523 1.00 96.44 84 LYS A C 1
ATOM 661 O O . LYS A 1 84 ? -17.673 2.834 1.600 1.00 96.44 84 LYS A O 1
ATOM 666 N N . TYR A 1 85 ? -16.016 2.069 0.293 1.00 96.81 85 TYR A N 1
ATOM 667 C CA . TYR A 1 85 ? -14.953 2.317 1.266 1.00 96.81 85 TYR A CA 1
ATOM 668 C C . TYR A 1 85 ? -14.845 3.807 1.617 1.00 96.81 85 TYR A C 1
ATOM 670 O O . TYR A 1 85 ? -14.891 4.164 2.792 1.00 96.81 85 TYR A O 1
ATOM 678 N N . VAL A 1 86 ? -14.784 4.689 0.617 1.00 95.94 86 VAL A N 1
ATOM 679 C CA . VAL A 1 86 ? -14.723 6.142 0.831 1.00 95.94 86 VAL A CA 1
ATOM 680 C C . VAL A 1 86 ? -15.958 6.652 1.581 1.00 95.94 86 VAL A C 1
ATOM 682 O O . VAL A 1 86 ? -15.827 7.509 2.454 1.00 95.94 86 VAL A O 1
ATOM 685 N N . GLN A 1 87 ? -17.146 6.119 1.293 1.00 96.50 87 GLN A N 1
ATOM 686 C CA . GLN A 1 87 ? -18.372 6.454 2.020 1.00 96.50 87 GLN A CA 1
ATOM 687 C C . GLN A 1 87 ? -18.297 6.030 3.493 1.00 96.50 87 GLN A C 1
ATOM 689 O O . GLN A 1 87 ? -18.648 6.817 4.371 1.00 96.50 87 GLN A O 1
ATOM 694 N N . LEU A 1 88 ? -17.776 4.834 3.786 1.00 96.75 88 LEU A N 1
ATOM 695 C CA . LEU A 1 88 ? -17.593 4.366 5.160 1.00 96.75 88 LEU A CA 1
ATOM 696 C C . LEU A 1 88 ? -16.674 5.295 5.969 1.00 96.75 88 LEU A C 1
ATOM 698 O O . LEU A 1 88 ? -16.984 5.605 7.118 1.00 96.75 88 LEU A O 1
ATOM 702 N N . LEU A 1 89 ? -15.590 5.798 5.371 1.00 95.50 89 LEU A N 1
ATOM 703 C CA . LEU A 1 89 ? -14.676 6.739 6.036 1.00 95.50 89 LEU A CA 1
ATOM 704 C C . LEU A 1 89 ? -15.323 8.083 6.406 1.00 95.50 89 LEU A C 1
ATOM 706 O O . LEU A 1 89 ? -14.821 8.805 7.274 1.00 95.50 89 LEU A O 1
ATOM 710 N N . LYS A 1 90 ? -16.415 8.448 5.727 1.00 94.38 90 LYS A N 1
ATOM 711 C CA . LYS A 1 90 ? -17.201 9.647 6.038 1.00 94.38 90 LYS A CA 1
ATOM 712 C C . LYS A 1 90 ? -18.199 9.409 7.170 1.00 94.38 90 LYS A C 1
ATOM 714 O O . LYS A 1 90 ? -18.666 10.383 7.747 1.00 94.38 90 LYS A O 1
ATOM 719 N N . SER A 1 91 ? -18.514 8.154 7.496 1.00 96.06 91 SER A N 1
ATOM 720 C CA . SER A 1 91 ? -19.455 7.846 8.572 1.00 96.06 91 SER A CA 1
ATOM 721 C C . SER A 1 91 ? -18.901 8.269 9.931 1.00 96.06 91 SER A C 1
ATOM 723 O O . SER A 1 91 ? -17.738 8.016 10.260 1.00 96.06 91 SER A O 1
ATOM 725 N N . GLU A 1 92 ? -19.756 8.888 10.740 1.00 94.62 92 GLU A N 1
ATOM 726 C CA . GLU A 1 92 ? -19.394 9.315 12.090 1.00 94.62 92 GLU A CA 1
ATOM 727 C C . GLU A 1 92 ? -19.010 8.116 12.964 1.00 94.62 92 GLU A C 1
ATOM 729 O O . GLU A 1 92 ? -18.011 8.146 13.675 1.00 94.62 92 GLU A O 1
ATOM 734 N N . HIS A 1 93 ? -19.735 7.004 12.821 1.00 94.88 93 HIS A N 1
ATOM 735 C CA . HIS A 1 93 ? -19.468 5.777 13.560 1.00 94.88 93 HIS A CA 1
ATOM 736 C C . HIS A 1 93 ? -18.043 5.245 13.318 1.00 94.88 93 HIS A C 1
ATOM 738 O O . HIS A 1 93 ? -17.340 4.887 14.266 1.00 94.88 93 HIS A O 1
ATOM 744 N N . PHE A 1 94 ? -17.568 5.235 12.065 1.00 95.12 94 PHE A N 1
ATOM 745 C CA . PHE A 1 94 ? -16.185 4.845 11.778 1.00 95.12 94 PHE A CA 1
ATOM 746 C C . PHE A 1 94 ? -15.175 5.866 12.312 1.00 95.12 94 PHE A C 1
ATOM 748 O O . PHE A 1 94 ? -14.153 5.482 12.881 1.00 95.12 94 PHE A O 1
ATOM 755 N N . ARG A 1 95 ? -15.458 7.166 12.181 1.00 92.62 95 ARG A N 1
ATOM 756 C CA . ARG A 1 95 ? -14.582 8.220 12.714 1.00 92.62 95 ARG A CA 1
ATOM 757 C C . ARG A 1 95 ? -14.449 8.149 14.233 1.00 92.62 95 ARG A C 1
ATOM 759 O O . ARG A 1 95 ? -13.350 8.318 14.747 1.00 92.62 95 ARG A O 1
ATOM 766 N N . ASN A 1 96 ? -15.524 7.807 14.935 1.00 93.06 96 ASN A N 1
ATOM 767 C CA . ASN A 1 96 ? -15.523 7.621 16.384 1.00 93.06 96 ASN A CA 1
ATOM 768 C C . ASN A 1 96 ? -14.779 6.343 16.805 1.00 93.06 96 ASN A C 1
ATOM 770 O O . ASN A 1 96 ? -14.221 6.294 17.903 1.00 93.06 96 ASN A O 1
ATOM 774 N N . PHE A 1 97 ? -14.706 5.336 15.927 1.00 94.06 97 PHE A N 1
ATOM 775 C CA . PHE A 1 97 ? -13.953 4.101 16.160 1.00 94.06 97 PHE A CA 1
ATOM 776 C C . PHE A 1 97 ? -12.429 4.292 16.102 1.00 94.06 97 PHE A C 1
ATOM 778 O O . PHE A 1 97 ? -11.701 3.545 16.755 1.00 94.06 97 PHE A O 1
ATOM 785 N N . ILE A 1 98 ? -11.930 5.293 15.370 1.00 93.44 98 ILE A N 1
ATOM 786 C CA . ILE A 1 98 ? -10.494 5.557 15.216 1.00 93.44 98 ILE A CA 1
ATOM 787 C C . ILE A 1 98 ? -10.070 6.772 16.060 1.00 93.44 98 ILE A C 1
ATOM 789 O O . ILE A 1 98 ? -10.667 7.842 16.002 1.00 93.44 98 ILE A O 1
ATOM 793 N N . ALA A 1 99 ? -9.008 6.629 16.851 1.00 90.69 99 ALA A N 1
ATOM 794 C CA . ALA A 1 99 ? -8.332 7.722 17.545 1.00 90.69 99 ALA A CA 1
ATOM 795 C C . ALA A 1 99 ? -7.036 8.092 16.818 1.00 90.69 99 ALA A C 1
ATOM 797 O O . ALA A 1 99 ? -6.144 7.257 16.655 1.00 90.69 99 ALA A O 1
ATOM 798 N N . ILE A 1 100 ? -6.928 9.363 16.428 1.00 85.12 100 ILE A N 1
ATOM 799 C CA . ILE A 1 100 ? -5.742 9.951 15.798 1.00 85.12 100 ILE A CA 1
ATOM 800 C C . ILE A 1 100 ? -5.374 11.223 16.571 1.00 85.12 100 ILE A C 1
ATOM 802 O O . ILE A 1 100 ? -6.285 11.961 16.956 1.00 85.12 100 ILE A O 1
ATOM 806 N N . PRO A 1 101 ? -4.078 11.514 16.783 1.00 81.44 101 PRO A N 1
ATOM 807 C CA . PRO A 1 101 ? -3.642 12.796 17.332 1.00 81.44 101 PRO A CA 1
ATOM 808 C C . PRO A 1 101 ? -4.192 13.992 16.533 1.00 81.44 101 PRO A C 1
ATOM 810 O O . PRO A 1 101 ? -4.144 13.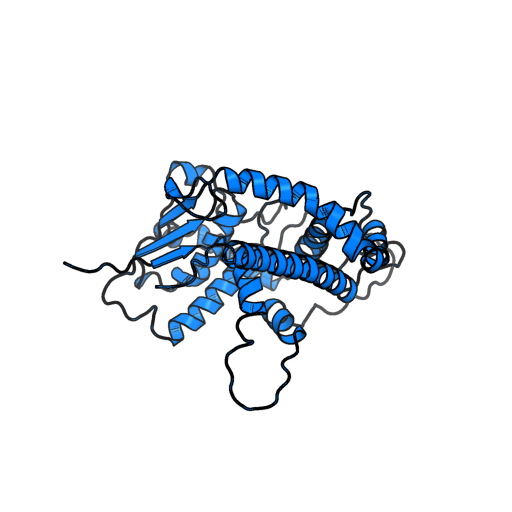994 15.299 1.00 81.44 101 PRO A O 1
ATOM 813 N N . ALA A 1 102 ? -4.695 15.018 17.228 1.00 79.94 102 ALA A N 1
ATOM 814 C CA . ALA A 1 102 ? -5.398 16.156 16.622 1.00 79.94 102 ALA A CA 1
ATOM 815 C C . ALA A 1 102 ? -4.558 16.898 15.566 1.00 79.94 102 ALA A C 1
ATOM 817 O O . ALA A 1 102 ? -5.048 17.187 14.476 1.00 79.94 102 ALA A O 1
ATOM 818 N N . GLU A 1 103 ? -3.270 17.104 15.848 1.00 74.00 103 GLU A N 1
ATOM 819 C CA . GLU A 1 103 ? -2.296 17.746 14.950 1.00 74.00 103 GLU A CA 1
ATOM 820 C C . GLU A 1 103 ? -2.153 17.048 13.590 1.00 74.00 103 GLU A C 1
ATOM 822 O O . GLU A 1 103 ? -1.726 17.656 12.607 1.00 74.00 103 GLU A O 1
ATOM 827 N N . MET A 1 104 ? -2.470 15.753 13.543 1.00 71.25 104 MET A N 1
ATOM 828 C CA . MET A 1 104 ? -2.300 14.905 12.365 1.00 71.25 104 MET A CA 1
ATOM 829 C C . MET A 1 104 ? -3.600 14.727 11.591 1.00 71.25 104 MET A C 1
ATOM 831 O O . MET A 1 104 ? -3.561 14.531 10.377 1.00 71.25 104 MET A O 1
ATOM 835 N N . ASN A 1 105 ? -4.747 14.840 12.263 1.00 76.06 105 ASN A N 1
ATOM 836 C CA . ASN A 1 105 ? -6.054 14.716 11.623 1.00 76.06 105 ASN A CA 1
ATOM 837 C C . ASN A 1 105 ? -6.290 15.808 10.562 1.00 76.06 105 ASN A C 1
ATOM 839 O O . ASN A 1 105 ? -7.006 15.580 9.593 1.00 76.06 105 ASN A O 1
ATOM 843 N N . THR A 1 106 ? -5.651 16.973 10.711 1.00 75.69 106 THR A N 1
ATOM 844 C CA . THR A 1 106 ? -5.720 18.080 9.743 1.00 75.69 106 THR A CA 1
ATOM 845 C C . THR A 1 106 ? -4.727 17.941 8.587 1.00 75.69 106 THR A C 1
ATOM 847 O O . THR A 1 106 ? -4.954 18.504 7.520 1.00 75.69 106 THR A O 1
ATOM 850 N N . LYS A 1 107 ? -3.638 17.181 8.769 1.00 80.62 107 LYS A N 1
ATOM 851 C CA . LYS A 1 107 ? -2.553 17.036 7.780 1.00 80.62 107 LYS A CA 1
ATOM 852 C C . LYS A 1 107 ? -2.699 15.796 6.901 1.00 80.62 107 LYS A C 1
ATOM 854 O O . LYS A 1 107 ? -2.256 15.802 5.755 1.00 80.62 107 LYS A O 1
ATOM 859 N N . LEU A 1 108 ? -3.281 14.720 7.430 1.00 83.81 108 LEU A N 1
ATOM 860 C CA . LEU A 1 108 ? -3.347 13.434 6.744 1.00 83.81 108 LEU A CA 1
ATOM 861 C C . LEU A 1 108 ? -4.659 13.246 5.989 1.00 83.81 108 LEU A C 1
ATOM 863 O O . LEU A 1 108 ? -5.761 13.440 6.502 1.00 83.81 108 LEU A O 1
ATOM 867 N N . ARG A 1 109 ? -4.534 12.753 4.759 1.00 88.81 109 ARG A N 1
ATOM 868 C CA . ARG A 1 109 ? -5.676 12.309 3.967 1.00 88.81 109 ARG A CA 1
ATOM 869 C C . ARG A 1 109 ? -6.065 10.886 4.348 1.00 88.81 109 ARG A C 1
ATOM 871 O O . ARG A 1 109 ? -5.241 9.981 4.265 1.00 88.81 109 ARG A O 1
ATOM 878 N N . TRP A 1 110 ? -7.338 10.683 4.677 1.00 91.38 110 TRP A N 1
ATOM 879 C CA . TRP A 1 110 ? -7.895 9.381 5.070 1.00 91.38 110 TRP A CA 1
ATOM 880 C C . TRP A 1 110 ? -8.091 8.404 3.905 1.00 91.38 110 TRP A C 1
ATOM 882 O O . TRP A 1 110 ? -8.139 7.197 4.122 1.00 91.38 110 TRP A O 1
ATOM 892 N N . SER A 1 111 ? -8.196 8.906 2.672 1.00 91.69 111 SER A N 1
ATOM 893 C CA . SER A 1 111 ? -8.335 8.074 1.473 1.00 91.69 111 SER A CA 1
ATOM 894 C C . SER A 1 111 ? -7.418 8.515 0.328 1.00 91.69 111 SER A C 1
ATOM 896 O O . SER A 1 111 ? -7.137 9.718 0.184 1.00 91.69 111 SER A O 1
ATOM 898 N N . PRO A 1 112 ? -6.994 7.552 -0.515 1.00 90.88 112 PRO A N 1
ATOM 899 C CA . PRO A 1 112 ? -6.398 7.810 -1.821 1.00 90.88 112 PRO A CA 1
ATOM 900 C C . PRO A 1 112 ? -7.259 8.716 -2.694 1.00 90.88 112 PRO A C 1
ATOM 902 O O . PRO A 1 112 ? -8.474 8.799 -2.521 1.00 90.88 112 PRO A O 1
ATOM 905 N N . SER A 1 113 ? -6.627 9.404 -3.644 1.00 85.56 113 SER A N 1
ATOM 906 C CA . SER A 1 113 ? -7.361 10.265 -4.573 1.00 85.56 113 SER A CA 1
ATOM 907 C C . SER A 1 113 ? -7.906 9.391 -5.688 1.00 85.56 113 SER A C 1
ATOM 909 O O . SER A 1 113 ? -7.160 8.599 -6.255 1.00 85.56 113 SER A O 1
ATOM 911 N N . SER A 1 114 ? -9.184 9.547 -6.017 1.00 77.50 114 SER A N 1
ATOM 912 C CA . SER A 1 114 ? -9.776 8.895 -7.185 1.00 77.50 114 SER A CA 1
ATOM 913 C C . SER A 1 114 ? -9.454 9.624 -8.491 1.00 77.50 114 SER A C 1
ATOM 915 O O . SER A 1 114 ? -9.588 9.036 -9.555 1.00 77.50 114 SER A O 1
ATOM 917 N N . THR A 1 115 ? -9.030 10.890 -8.435 1.00 78.00 115 THR A N 1
ATOM 918 C CA . THR A 1 115 ? -8.905 11.751 -9.625 1.00 78.00 115 THR A CA 1
ATOM 919 C C . THR A 1 115 ? -7.471 12.072 -10.017 1.00 78.00 115 THR A C 1
ATOM 921 O O . THR A 1 115 ? -7.240 12.502 -11.138 1.00 78.00 115 THR A O 1
ATOM 924 N N . ARG A 1 116 ? -6.506 11.927 -9.100 1.00 80.50 116 ARG A N 1
ATOM 925 C CA . ARG A 1 116 ? -5.105 12.316 -9.328 1.00 80.50 116 ARG A CA 1
ATOM 926 C C . ARG A 1 116 ? -4.136 11.342 -8.675 1.00 80.50 116 ARG A C 1
ATOM 928 O O . ARG A 1 116 ? -4.267 11.057 -7.487 1.00 80.50 116 ARG A O 1
ATOM 935 N N . CYS A 1 117 ? -3.140 10.899 -9.432 1.00 77.12 117 CYS A N 1
ATOM 936 C CA . CYS A 1 117 ? -2.131 9.942 -8.992 1.00 77.12 117 CYS A CA 1
ATOM 937 C C . CYS A 1 117 ? -0.871 10.749 -8.816 1.00 77.12 117 CYS A C 1
ATOM 939 O O . CYS A 1 117 ? -0.263 11.191 -9.788 1.00 77.12 117 CYS A O 1
ATOM 941 N N . THR A 1 118 ? -0.506 10.972 -7.567 1.00 80.69 118 THR A N 1
ATOM 942 C CA . THR A 1 118 ? 0.755 11.618 -7.249 1.00 80.69 118 THR A CA 1
ATOM 943 C C . THR A 1 118 ? 1.789 10.522 -7.002 1.00 80.69 118 THR A C 1
ATOM 945 O O . THR A 1 118 ? 1.467 9.528 -6.344 1.00 80.69 118 THR A O 1
ATOM 948 N N . PRO A 1 119 ? 3.026 10.659 -7.506 1.00 78.50 119 PRO A N 1
ATOM 949 C CA . PRO A 1 119 ? 4.100 9.742 -7.150 1.00 78.50 119 PRO A CA 1
ATOM 950 C C . PRO A 1 119 ? 4.211 9.577 -5.629 1.00 78.50 119 PRO A C 1
ATOM 952 O O . PRO A 1 119 ? 4.060 10.546 -4.885 1.00 78.50 119 PRO A O 1
ATOM 955 N N . ARG A 1 120 ? 4.508 8.354 -5.167 1.00 77.00 120 ARG A N 1
ATOM 956 C CA . ARG A 1 120 ? 4.688 7.999 -3.740 1.00 77.00 120 ARG A CA 1
ATOM 957 C C . ARG A 1 120 ? 3.436 8.123 -2.859 1.00 77.00 120 ARG A C 1
ATOM 959 O O . ARG A 1 120 ? 3.534 7.926 -1.641 1.00 77.00 120 ARG A O 1
ATOM 966 N N . GLU A 1 121 ? 2.282 8.402 -3.455 1.00 84.44 121 GLU A N 1
ATOM 967 C CA . GLU A 1 121 ? 0.978 8.322 -2.807 1.00 84.44 121 GLU A CA 1
ATOM 968 C C . GLU A 1 121 ? 0.329 6.962 -3.058 1.00 84.44 121 GLU A C 1
ATOM 970 O O . GLU A 1 121 ? 0.653 6.239 -3.999 1.00 84.44 121 GLU A O 1
ATOM 975 N N . MET A 1 122 ? -0.599 6.601 -2.182 1.00 87.50 122 MET A N 1
ATOM 976 C CA . MET A 1 122 ? -1.364 5.374 -2.341 1.00 87.50 122 MET A CA 1
ATOM 977 C C . MET A 1 122 ? -2.456 5.559 -3.392 1.00 87.50 122 MET A C 1
ATOM 979 O O . MET A 1 122 ? -3.085 6.616 -3.475 1.00 87.50 122 MET A O 1
ATOM 983 N N . THR A 1 123 ? -2.690 4.513 -4.182 1.00 88.50 123 THR A N 1
ATOM 984 C CA . THR A 1 123 ? -3.751 4.460 -5.193 1.00 88.50 123 THR A CA 1
ATOM 985 C C . THR A 1 123 ? -5.039 3.873 -4.618 1.00 88.50 123 THR A C 1
ATOM 987 O O . THR A 1 123 ? -5.047 3.256 -3.546 1.00 88.50 123 THR A O 1
ATOM 990 N N . ALA A 1 124 ? -6.148 4.044 -5.340 1.00 91.62 124 ALA A N 1
ATOM 991 C CA . ALA A 1 124 ? -7.417 3.424 -4.980 1.00 91.62 124 ALA A CA 1
ATOM 992 C C . ALA A 1 124 ? -7.307 1.889 -4.956 1.00 91.62 124 ALA A C 1
ATOM 994 O O . ALA A 1 124 ? -7.781 1.244 -4.021 1.00 91.62 124 ALA A O 1
ATOM 995 N N . GLU A 1 125 ? -6.608 1.299 -5.926 1.00 89.38 125 GLU A N 1
ATOM 996 C CA . GLU A 1 125 ? -6.336 -0.136 -5.986 1.00 89.38 125 GLU A CA 1
ATOM 997 C C . GLU A 1 125 ? -5.485 -0.603 -4.801 1.00 89.38 125 GLU A C 1
ATOM 999 O O . GLU A 1 125 ? -5.788 -1.643 -4.215 1.00 89.38 125 GLU A O 1
ATOM 1004 N N . GLY A 1 126 ? -4.498 0.192 -4.375 1.00 89.31 126 GLY A N 1
ATOM 1005 C CA . GLY A 1 126 ? -3.745 -0.070 -3.148 1.00 89.31 126 GLY A CA 1
ATOM 1006 C C . GLY A 1 126 ? -4.656 -0.158 -1.918 1.00 89.31 126 GLY A C 1
ATOM 1007 O O . GLY A 1 126 ? -4.514 -1.066 -1.099 1.00 89.31 126 GLY A O 1
ATOM 1008 N N . ALA A 1 127 ? -5.662 0.719 -1.796 1.00 93.69 127 ALA A N 1
ATOM 1009 C CA . ALA A 1 127 ? -6.650 0.616 -0.710 1.00 93.69 127 ALA A CA 1
ATOM 1010 C C . ALA A 1 127 ? -7.463 -0.669 -0.798 1.00 93.69 127 ALA A C 1
ATOM 1012 O O . ALA A 1 127 ? -7.660 -1.345 0.212 1.00 93.69 127 ALA A O 1
ATOM 1013 N N . LEU A 1 128 ? -7.890 -1.045 -2.002 1.00 93.50 128 LEU A N 1
ATOM 1014 C CA . LEU A 1 128 ? -8.616 -2.293 -2.219 1.00 93.50 128 LEU A CA 1
ATOM 1015 C C . LEU A 1 128 ? -7.777 -3.527 -1.863 1.00 93.50 128 LEU A C 1
ATOM 1017 O O . LEU A 1 128 ? -8.328 -4.488 -1.327 1.00 93.50 128 LEU A O 1
ATOM 1021 N N . GLN A 1 129 ? -6.463 -3.511 -2.098 1.00 91.19 129 GLN A N 1
ATOM 1022 C CA . GLN A 1 129 ? -5.563 -4.583 -1.658 1.00 91.19 129 GLN A CA 1
ATOM 1023 C C . GLN A 1 129 ? -5.558 -4.712 -0.127 1.00 91.19 129 GLN A C 1
ATOM 1025 O O . GLN A 1 129 ? -5.749 -5.807 0.402 1.00 91.19 129 GLN A O 1
ATOM 1030 N N . HIS A 1 130 ? -5.456 -3.596 0.599 1.00 94.69 130 HIS A N 1
ATOM 1031 C CA . HIS A 1 130 ? -5.527 -3.602 2.064 1.00 94.69 130 HIS A CA 1
ATOM 1032 C C . HIS A 1 130 ? -6.899 -4.027 2.607 1.00 94.69 130 HIS A C 1
ATOM 1034 O O . HIS A 1 130 ? -6.963 -4.726 3.620 1.00 94.69 130 HIS A O 1
ATOM 1040 N N . LEU A 1 131 ? -7.990 -3.676 1.919 1.00 95.75 131 LEU A N 1
ATOM 1041 C CA . LEU A 1 131 ? -9.337 -4.154 2.249 1.00 95.75 131 LEU A CA 1
ATOM 1042 C C . LEU A 1 131 ? -9.469 -5.672 2.070 1.00 95.75 131 LEU A C 1
ATOM 1044 O O . LEU A 1 131 ? -10.088 -6.353 2.889 1.00 95.75 131 LEU A O 1
ATOM 1048 N N . LYS A 1 132 ? -8.897 -6.222 0.994 1.00 94.50 132 LYS A N 1
ATOM 1049 C CA . LYS A 1 132 ? -8.874 -7.672 0.748 1.00 94.50 132 LYS A CA 1
ATOM 1050 C C . LYS A 1 132 ? -8.069 -8.390 1.826 1.00 94.50 132 LYS A C 1
ATOM 1052 O O . LYS A 1 132 ? -8.575 -9.353 2.400 1.00 94.50 132 LYS A O 1
ATOM 1057 N N . LEU A 1 133 ? -6.887 -7.872 2.161 1.00 93.00 133 LEU A N 1
ATOM 1058 C CA . LEU A 1 133 ? -6.042 -8.411 3.225 1.00 93.00 133 LEU A CA 1
ATOM 1059 C C . LEU A 1 133 ? -6.763 -8.412 4.581 1.00 93.00 133 LEU A C 1
ATOM 1061 O O . LEU A 1 133 ? -6.796 -9.437 5.261 1.00 93.00 133 LEU A O 1
ATOM 1065 N N . GLY A 1 134 ? -7.389 -7.298 4.967 1.00 94.38 134 GLY A N 1
ATOM 1066 C CA . GLY A 1 134 ? -8.113 -7.223 6.236 1.00 94.38 134 GLY A CA 1
ATOM 1067 C C . GLY A 1 134 ? -9.328 -8.148 6.279 1.00 94.38 134 GLY A C 1
ATOM 1068 O O . GLY A 1 134 ? -9.537 -8.839 7.274 1.00 94.38 134 GLY A O 1
ATOM 1069 N N . ASN A 1 135 ? -10.079 -8.269 5.181 1.00 95.38 135 ASN A N 1
ATOM 1070 C CA . ASN A 1 135 ? -11.158 -9.254 5.071 1.00 95.38 135 ASN A CA 1
ATOM 1071 C C . ASN A 1 135 ? -10.650 -10.701 5.190 1.00 95.38 135 ASN A C 1
ATOM 1073 O O . ASN A 1 135 ? -11.281 -11.512 5.873 1.00 95.38 135 ASN A O 1
ATOM 1077 N N . PHE A 1 136 ? -9.535 -11.030 4.532 1.00 93.88 136 PHE A N 1
ATOM 1078 C CA . PHE A 1 136 ? -8.916 -12.354 4.597 1.00 93.88 136 PHE A CA 1
ATOM 1079 C C . PHE A 1 136 ? -8.505 -12.701 6.033 1.00 93.88 136 PHE A C 1
ATOM 1081 O O . PHE A 1 136 ? -8.957 -13.713 6.577 1.00 93.88 136 PHE A O 1
ATOM 1088 N N . LEU A 1 137 ? -7.745 -11.820 6.693 1.00 90.06 137 LEU A N 1
ATOM 1089 C CA . LEU A 1 137 ? -7.319 -12.035 8.077 1.00 90.06 137 LEU A CA 1
ATOM 1090 C C . LEU A 1 137 ? -8.516 -12.090 9.029 1.00 90.06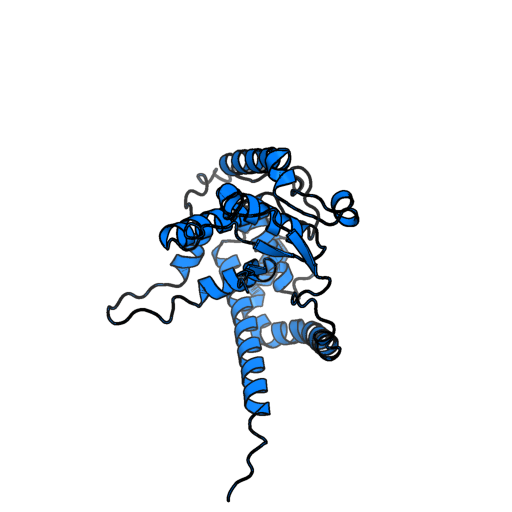 137 LEU A C 1
ATOM 1092 O O . LEU A 1 137 ? -8.558 -12.954 9.903 1.00 90.06 137 LEU A O 1
ATOM 1096 N N . ARG A 1 138 ? -9.544 -11.253 8.831 1.00 91.88 138 ARG A N 1
ATOM 1097 C CA . ARG A 1 138 ? -10.768 -11.298 9.648 1.00 91.88 138 ARG A CA 1
ATOM 1098 C C . ARG A 1 138 ? -11.402 -12.678 9.586 1.00 91.88 138 ARG A C 1
ATOM 1100 O O . ARG A 1 138 ? -11.717 -13.245 10.629 1.00 91.88 138 ARG A O 1
ATOM 1107 N N . LYS A 1 139 ? -11.571 -13.231 8.379 1.00 91.00 139 LYS A N 1
ATOM 1108 C CA . LYS A 1 139 ? -12.119 -14.582 8.185 1.00 91.00 139 LYS A CA 1
ATOM 1109 C C . LYS A 1 139 ? -11.247 -15.629 8.880 1.00 91.00 139 LYS A C 1
ATOM 1111 O O . LYS A 1 139 ? -11.779 -16.467 9.605 1.00 91.00 139 LYS A O 1
ATOM 1116 N N . ARG A 1 140 ? -9.922 -15.558 8.714 1.00 89.19 140 ARG A N 1
ATOM 1117 C CA . ARG A 1 140 ? -8.972 -16.519 9.297 1.00 89.19 140 ARG A CA 1
ATOM 1118 C C . ARG A 1 140 ? -8.994 -16.530 10.827 1.00 89.19 140 ARG A C 1
ATOM 1120 O O . ARG A 1 140 ? -9.060 -17.611 11.409 1.00 89.19 140 ARG A O 1
ATOM 1127 N N . TYR A 1 141 ? -8.960 -15.358 11.456 1.00 86.00 141 TYR A N 1
ATOM 1128 C CA . TYR A 1 141 ? -8.916 -15.216 12.916 1.00 86.00 141 TYR A CA 1
ATOM 1129 C C . TYR A 1 141 ? -10.294 -15.303 13.586 1.00 86.00 141 TYR A C 1
ATOM 1131 O O . TYR A 1 141 ? -10.384 -15.621 14.770 1.00 86.00 141 TYR A O 1
ATOM 1139 N N . SER A 1 142 ? -11.383 -15.063 12.848 1.00 86.06 142 SER A N 1
ATOM 1140 C CA . SER A 1 142 ? -12.735 -15.339 13.356 1.00 86.06 142 SER A CA 1
ATOM 1141 C C . SER A 1 142 ? -12.973 -16.843 13.475 1.00 86.06 142 SER A C 1
ATOM 1143 O O . SER A 1 142 ? -13.528 -17.291 14.471 1.00 86.06 142 SER A O 1
ATOM 1145 N N . ARG A 1 143 ? -12.499 -17.632 12.499 1.00 85.75 143 ARG A N 1
ATOM 1146 C CA . ARG A 1 143 ? -12.601 -19.102 12.527 1.00 85.75 143 ARG A CA 1
ATOM 1147 C C . ARG A 1 143 ? -11.852 -19.735 13.697 1.00 85.75 143 ARG A C 1
ATOM 1149 O O . ARG A 1 143 ? -12.293 -20.752 14.206 1.00 85.75 143 ARG A O 1
ATOM 1156 N N . SER A 1 144 ? -10.741 -19.141 14.134 1.00 81.88 144 SER A N 1
ATOM 1157 C CA . SER A 1 144 ? -9.986 -19.639 15.288 1.00 81.88 144 SER A CA 1
ATOM 1158 C C . SER A 1 144 ? -10.567 -19.202 16.638 1.00 81.88 144 SER A C 1
ATOM 1160 O O . SER A 1 144 ? -9.962 -19.483 17.667 1.00 81.88 144 SER A O 1
ATOM 1162 N N . GLY A 1 145 ? -11.677 -18.452 16.661 1.00 78.88 145 GLY A N 1
ATOM 1163 C CA . GLY A 1 145 ? -12.301 -17.927 17.883 1.00 78.88 145 GLY A CA 1
ATOM 1164 C C . GLY A 1 145 ? -11.526 -16.798 18.575 1.00 78.88 145 GLY A C 1
ATOM 1165 O O . GLY A 1 145 ? -12.069 -16.125 19.446 1.00 78.88 145 GLY A O 1
ATOM 1166 N N . TRP A 1 146 ? -10.290 -16.522 18.155 1.00 77.69 146 TRP A N 1
ATOM 1167 C CA . TRP A 1 146 ? -9.377 -15.595 18.831 1.00 77.69 146 TRP A CA 1
ATOM 1168 C C . TRP A 1 146 ? -9.941 -14.171 18.974 1.00 77.69 146 TRP A C 1
ATOM 1170 O O . TRP A 1 146 ? -9.722 -13.513 19.986 1.00 77.69 146 TRP A O 1
ATOM 1180 N N . LEU A 1 147 ? -10.724 -13.711 17.992 1.00 75.31 147 LEU A N 1
ATOM 1181 C CA . LEU A 1 147 ? -11.315 -12.364 17.986 1.00 75.31 147 LEU A CA 1
ATOM 1182 C C . LEU A 1 147 ? -12.641 -12.244 18.760 1.00 75.31 147 LEU A C 1
ATOM 1184 O O . LEU A 1 147 ? -13.181 -11.146 18.852 1.00 75.31 147 LEU A O 1
ATOM 1188 N N . GLN A 1 148 ? -13.197 -13.349 19.267 1.00 72.44 148 GLN A N 1
ATOM 1189 C CA . GLN A 1 148 ? -14.556 -13.398 19.837 1.00 72.44 148 GLN A CA 1
ATOM 1190 C C . GLN A 1 148 ? -14.583 -13.830 21.311 1.00 72.44 148 GLN A C 1
ATOM 1192 O O . GLN A 1 148 ? -15.642 -13.838 21.931 1.00 72.44 148 GLN A O 1
ATOM 1197 N N . GLN A 1 149 ? -13.432 -14.181 21.886 1.00 64.88 149 GLN A N 1
ATOM 1198 C CA . GLN A 1 149 ? -13.341 -14.859 23.184 1.00 64.88 149 GLN A CA 1
ATOM 1199 C C . GLN A 1 149 ? -13.303 -13.938 24.412 1.00 64.88 149 GLN A C 1
ATOM 1201 O O . GLN A 1 149 ? -13.137 -14.420 25.533 1.00 64.88 149 GLN A O 1
ATOM 1206 N N . THR A 1 150 ? -13.447 -12.620 24.267 1.00 64.81 150 THR A N 1
ATOM 1207 C CA . THR A 1 150 ? -13.189 -11.707 25.386 1.00 64.81 150 THR A CA 1
ATOM 1208 C C . THR A 1 150 ? -14.467 -11.123 25.989 1.00 64.81 150 THR A C 1
ATOM 1210 O O . THR A 1 150 ? -15.218 -10.404 25.339 1.00 64.81 150 THR A O 1
ATOM 1213 N N . LYS A 1 151 ? -14.669 -11.342 27.302 1.00 70.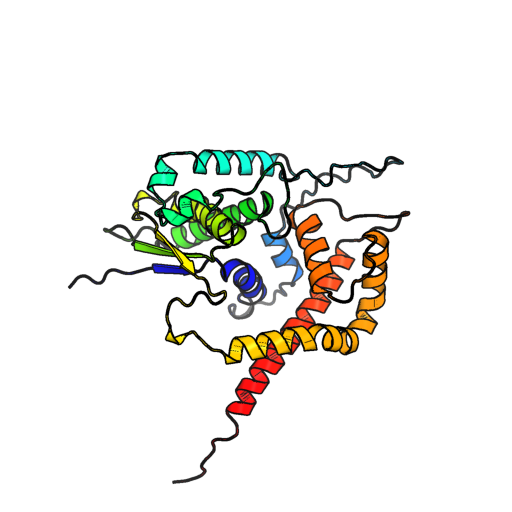06 151 LYS A N 1
ATOM 1214 C CA . LYS A 1 151 ? -15.683 -10.632 28.121 1.00 70.06 151 LYS A CA 1
ATOM 1215 C C . LYS A 1 151 ? -15.440 -9.113 28.191 1.00 70.06 151 LYS A C 1
ATOM 1217 O O . LYS A 1 151 ? -16.279 -8.369 28.683 1.00 70.06 151 LYS A O 1
ATOM 1222 N N . ARG A 1 152 ? -14.266 -8.654 27.749 1.00 76.56 152 ARG A N 1
ATOM 1223 C CA . ARG A 1 152 ? -13.838 -7.252 27.726 1.00 76.56 152 ARG A CA 1
ATOM 1224 C C . ARG A 1 152 ? -13.417 -6.860 26.319 1.00 76.56 152 ARG A C 1
ATOM 1226 O O . ARG A 1 152 ? -12.937 -7.699 25.559 1.00 76.56 152 ARG A O 1
ATOM 1233 N N . LYS A 1 153 ? -13.560 -5.575 26.000 1.00 83.81 153 LYS A N 1
ATOM 1234 C CA . LYS A 1 153 ? -13.063 -5.024 24.741 1.00 83.81 153 LYS A CA 1
ATOM 1235 C C . LYS A 1 153 ? -11.539 -5.133 24.680 1.00 83.81 153 LYS A C 1
ATOM 1237 O O . LYS A 1 153 ? -10.860 -4.821 25.658 1.00 83.81 153 LYS A O 1
ATOM 1242 N N . LEU A 1 154 ? -11.022 -5.579 23.541 1.00 83.94 154 LEU A N 1
ATOM 1243 C CA . LEU A 1 154 ? -9.592 -5.627 23.266 1.00 83.94 154 LEU A CA 1
ATOM 1244 C C . LEU A 1 154 ? -9.061 -4.215 23.002 1.00 83.94 154 LEU A C 1
ATOM 1246 O O . LEU A 1 154 ? -9.665 -3.444 22.248 1.00 83.94 154 LEU A O 1
ATOM 1250 N N . ASP A 1 155 ? -7.919 -3.908 23.615 1.00 82.38 155 ASP A N 1
ATOM 1251 C CA . ASP A 1 155 ? -7.148 -2.696 23.352 1.00 82.38 155 ASP A CA 1
ATOM 1252 C C . ASP A 1 155 ? -6.080 -3.004 22.297 1.00 82.38 155 ASP A C 1
ATOM 1254 O O . ASP A 1 155 ? -5.202 -3.854 22.496 1.00 82.38 155 ASP A O 1
ATOM 1258 N N . VAL A 1 156 ? -6.203 -2.349 21.143 1.00 85.75 156 VAL A N 1
ATOM 1259 C CA . VAL A 1 156 ? -5.345 -2.578 19.981 1.00 85.75 156 VAL A CA 1
ATOM 1260 C C . VAL A 1 156 ? -4.643 -1.285 19.622 1.00 85.75 156 VAL A C 1
ATOM 1262 O O . VAL A 1 156 ? -5.271 -0.273 19.302 1.00 85.75 156 VAL A O 1
ATOM 1265 N N . GLN A 1 157 ? -3.318 -1.358 19.609 1.00 85.12 157 GLN A N 1
ATOM 1266 C CA . GLN A 1 157 ? -2.463 -0.271 19.175 1.00 85.12 157 GLN A CA 1
ATOM 1267 C C . GLN A 1 157 ? -2.023 -0.516 17.735 1.00 85.12 157 GLN A C 1
ATOM 1269 O O . GLN A 1 157 ? -1.411 -1.543 17.431 1.00 85.12 157 GLN A O 1
ATOM 1274 N N . VAL A 1 158 ? -2.294 0.447 16.858 1.00 90.50 158 VAL A N 1
ATOM 1275 C CA . VAL A 1 158 ? -1.851 0.411 15.463 1.00 90.50 158 VAL A CA 1
ATOM 1276 C C . VAL A 1 158 ? -0.717 1.400 15.285 1.00 90.50 158 VAL A C 1
ATOM 1278 O O . VAL A 1 158 ? -0.779 2.521 15.788 1.00 90.50 158 VAL A O 1
ATOM 1281 N N . ILE A 1 159 ? 0.323 0.987 14.570 1.00 86.88 159 ILE A N 1
ATOM 1282 C CA . ILE A 1 159 ? 1.485 1.824 14.286 1.00 86.88 159 ILE A CA 1
ATOM 1283 C C . ILE A 1 159 ? 1.665 1.967 12.767 1.00 86.88 159 ILE A C 1
ATOM 1285 O O . ILE A 1 159 ? 1.702 0.969 12.041 1.00 86.88 159 ILE A O 1
ATOM 1289 N N . ALA A 1 160 ? 1.798 3.210 12.298 1.00 86.75 160 ALA A N 1
ATOM 1290 C CA . ALA A 1 160 ? 2.055 3.572 10.899 1.00 86.75 160 ALA A CA 1
ATOM 1291 C C . ALA A 1 160 ? 3.156 4.644 10.801 1.00 86.75 160 ALA A C 1
ATOM 1293 O O . ALA A 1 160 ? 3.506 5.254 11.803 1.00 86.75 160 ALA A O 1
ATOM 1294 N N . THR A 1 161 ? 3.730 4.893 9.620 1.00 83.56 161 THR A N 1
ATOM 1295 C CA . THR A 1 161 ? 4.617 6.059 9.419 1.00 83.56 161 THR A CA 1
ATOM 1296 C C . THR A 1 161 ? 3.797 7.319 9.117 1.00 83.56 161 THR A C 1
ATOM 1298 O O . THR A 1 161 ? 2.638 7.190 8.718 1.00 83.56 161 THR A O 1
ATOM 1301 N N . PRO A 1 162 ? 4.359 8.539 9.246 1.00 82.94 162 PRO A N 1
ATOM 1302 C CA . PRO A 1 162 ? 3.645 9.776 8.913 1.00 82.94 162 PRO A CA 1
ATOM 1303 C C . PRO A 1 162 ? 3.382 9.965 7.410 1.00 82.94 162 PRO A C 1
ATOM 1305 O O . PRO A 1 162 ? 2.817 10.979 7.017 1.00 82.94 162 PRO A O 1
ATOM 1308 N N . TYR A 1 163 ? 3.781 9.022 6.552 1.00 84.94 163 TYR A N 1
ATOM 1309 C CA . TYR A 1 163 ? 3.457 9.076 5.132 1.00 84.94 163 TYR A CA 1
ATOM 1310 C C . TYR A 1 163 ? 1.976 8.761 4.889 1.00 84.94 163 TYR A C 1
ATOM 1312 O O . TYR A 1 163 ? 1.452 7.758 5.386 1.00 84.94 163 TYR A O 1
ATOM 1320 N N . SER A 1 164 ? 1.330 9.566 4.041 1.00 88.81 164 SER A N 1
ATOM 1321 C CA . SER A 1 164 ? -0.066 9.389 3.621 1.00 88.81 164 SER A CA 1
ATOM 1322 C C . SER A 1 164 ? -0.369 7.952 3.205 1.00 88.81 164 SER A C 1
ATOM 1324 O O . SER A 1 164 ? -1.325 7.365 3.705 1.00 88.81 164 SER A O 1
ATOM 1326 N N . ARG A 1 165 ? 0.494 7.341 2.377 1.00 87.50 165 ARG A N 1
ATOM 1327 C CA . ARG A 1 165 ? 0.308 5.960 1.908 1.00 87.50 165 ARG A CA 1
ATOM 1328 C C . ARG A 1 165 ? 0.218 4.943 3.043 1.00 87.50 165 ARG A C 1
ATOM 1330 O O . ARG A 1 165 ? -0.673 4.111 3.042 1.00 87.50 165 ARG A O 1
ATOM 1337 N N . THR A 1 166 ? 1.074 5.036 4.058 1.00 88.12 166 THR A N 1
ATOM 1338 C CA . THR A 1 166 ? 1.068 4.060 5.158 1.00 88.12 166 THR A CA 1
ATOM 1339 C C . THR A 1 166 ? -0.101 4.267 6.102 1.00 88.12 166 THR A C 1
ATOM 1341 O O . THR A 1 166 ? -0.647 3.302 6.634 1.00 88.12 166 THR A O 1
ATOM 1344 N N . PHE A 1 167 ? -0.499 5.521 6.302 1.00 90.31 167 PHE A N 1
ATOM 1345 C CA . PHE A 1 167 ? -1.685 5.838 7.079 1.00 90.31 167 PHE A CA 1
ATOM 1346 C C . PHE A 1 167 ? -2.954 5.334 6.375 1.00 90.31 167 PHE A C 1
ATOM 1348 O O . PHE A 1 167 ? -3.762 4.634 6.981 1.00 90.31 167 PHE A O 1
ATOM 1355 N N . GLN A 1 168 ? -3.093 5.600 5.076 1.00 93.56 168 GLN A N 1
ATOM 1356 C CA . GLN A 1 168 ? -4.218 5.134 4.262 1.00 93.56 168 GLN A CA 1
ATOM 1357 C C . GLN A 1 168 ? -4.261 3.602 4.164 1.00 93.56 168 GLN A C 1
ATOM 1359 O O . GLN A 1 168 ? -5.343 3.026 4.262 1.00 93.56 168 GLN A O 1
ATOM 1364 N N . SER A 1 169 ? -3.108 2.932 4.067 1.00 94.19 169 SER A N 1
ATOM 1365 C CA . SER A 1 169 ? -2.986 1.473 4.169 1.00 94.19 169 SER A CA 1
ATOM 1366 C C . SER A 1 169 ? -3.537 0.946 5.489 1.00 94.19 169 SER A C 1
ATOM 1368 O O . SER A 1 169 ? -4.317 -0.007 5.501 1.00 94.19 169 SER A O 1
ATOM 1370 N N . ALA A 1 170 ? -3.163 1.582 6.605 1.00 93.81 170 ALA A N 1
ATOM 1371 C CA . ALA A 1 170 ? -3.652 1.215 7.927 1.00 93.81 170 ALA A CA 1
ATOM 1372 C C . ALA A 1 170 ? -5.168 1.400 8.039 1.00 93.81 170 ALA A C 1
ATOM 1374 O O . ALA A 1 170 ? -5.865 0.482 8.461 1.00 93.81 170 ALA A O 1
ATOM 1375 N N . ILE A 1 171 ? -5.696 2.542 7.601 1.00 95.56 171 ILE A N 1
ATOM 1376 C CA . ILE A 1 171 ? -7.135 2.821 7.615 1.00 95.56 171 ILE A CA 1
ATOM 1377 C C . ILE A 1 171 ? -7.908 1.813 6.751 1.00 95.56 171 ILE A C 1
ATOM 1379 O O . ILE A 1 171 ? -8.855 1.190 7.237 1.00 95.56 171 ILE A O 1
ATOM 1383 N N . ALA A 1 172 ? -7.478 1.580 5.508 1.00 96.56 172 ALA A N 1
ATOM 1384 C CA . ALA A 1 172 ? -8.084 0.594 4.615 1.00 96.56 172 ALA A CA 1
ATOM 1385 C C . ALA A 1 172 ? -8.088 -0.807 5.244 1.00 96.56 172 ALA A C 1
ATOM 1387 O O . ALA A 1 172 ? -9.116 -1.482 5.289 1.00 96.56 172 ALA A O 1
ATOM 1388 N N . PHE A 1 173 ? -6.971 -1.224 5.830 1.00 96.81 173 PHE A N 1
ATOM 1389 C CA . PHE A 1 173 ? -6.902 -2.494 6.537 1.00 96.81 173 PHE A CA 1
ATOM 1390 C C . PHE A 1 173 ? -7.883 -2.555 7.724 1.00 96.81 173 PHE A C 1
ATOM 1392 O O . PHE A 1 173 ? -8.667 -3.496 7.829 1.00 96.81 173 PHE A O 1
ATOM 1399 N N . LEU A 1 174 ? -7.913 -1.534 8.585 1.00 95.88 174 LEU A N 1
ATOM 1400 C CA . LEU A 1 174 ? -8.758 -1.507 9.787 1.00 95.88 174 LEU A CA 1
ATOM 1401 C C . LEU A 1 174 ? -10.257 -1.512 9.474 1.00 95.88 174 LEU A C 1
ATOM 1403 O O . LEU A 1 174 ? -11.015 -2.178 10.184 1.00 95.88 174 LEU A O 1
ATOM 1407 N N . THR A 1 175 ? -10.684 -0.819 8.412 1.00 96.94 175 THR A N 1
ATOM 1408 C CA . THR A 1 175 ? -12.099 -0.800 7.989 1.00 96.94 175 THR A CA 1
ATOM 1409 C C . THR A 1 175 ? -12.633 -2.184 7.630 1.00 96.94 175 THR A C 1
ATOM 1411 O O . THR A 1 175 ? -13.809 -2.463 7.844 1.00 96.94 175 THR A O 1
ATOM 1414 N N . SER A 1 176 ? -11.780 -3.066 7.109 1.00 96.56 176 SER A N 1
ATOM 1415 C CA . SER A 1 176 ? -12.167 -4.428 6.740 1.00 96.56 176 SER A CA 1
ATOM 1416 C C . SER A 1 176 ? -11.831 -5.449 7.824 1.00 96.56 176 SER A C 1
ATOM 1418 O O . SER A 1 176 ? -12.561 -6.425 7.979 1.00 96.56 176 SER A O 1
ATOM 1420 N N . PHE A 1 177 ? -10.772 -5.239 8.605 1.00 94.94 177 PHE A N 1
ATOM 1421 C CA . PHE A 1 177 ? -10.344 -6.194 9.621 1.00 94.94 177 PHE A CA 1
ATOM 1422 C C . PHE A 1 177 ? -11.097 -6.029 10.946 1.00 94.94 177 PHE A C 1
ATOM 1424 O O . PHE A 1 177 ? -11.836 -6.929 11.345 1.00 94.94 177 PHE A O 1
ATOM 1431 N N . LEU A 1 178 ? -10.933 -4.882 11.616 1.00 93.31 178 LEU A N 1
ATOM 1432 C CA . LEU A 1 178 ? -11.402 -4.676 12.994 1.00 93.31 178 LEU A CA 1
ATOM 1433 C C . LEU A 1 178 ? -12.767 -4.005 13.076 1.00 93.31 178 LEU A C 1
ATOM 1435 O O . LEU A 1 178 ? -13.553 -4.337 13.956 1.00 93.31 178 LEU A O 1
ATOM 1439 N N . TYR A 1 179 ? -13.068 -3.069 12.176 1.00 95.44 179 TYR A N 1
ATOM 1440 C CA . TYR A 1 179 ? -14.307 -2.297 12.264 1.00 95.44 179 TYR A CA 1
ATOM 1441 C C . TYR A 1 179 ? -15.591 -3.149 12.224 1.00 95.44 179 TYR A C 1
ATOM 1443 O O . TYR A 1 179 ? -16.487 -2.885 13.023 1.00 95.44 179 TYR A O 1
ATOM 1451 N N . PRO A 1 180 ? -15.699 -4.220 11.415 1.00 94.25 180 PRO A N 1
ATOM 1452 C CA . PRO A 1 180 ? -16.864 -5.114 11.450 1.00 94.25 180 PRO A CA 1
ATOM 1453 C C . PRO A 1 180 ? -17.015 -5.878 12.775 1.00 94.25 180 PRO A C 1
ATOM 1455 O O . PRO A 1 180 ? -18.047 -6.488 13.033 1.00 94.25 180 PRO A O 1
ATOM 1458 N N . LEU A 1 181 ? -15.975 -5.855 13.610 1.00 91.12 181 LEU A N 1
ATOM 1459 C CA . LEU A 1 181 ? -15.907 -6.458 14.934 1.00 91.12 181 LEU A CA 1
ATOM 1460 C C . LEU A 1 181 ? -15.886 -5.396 16.045 1.00 91.12 181 LEU A C 1
ATOM 1462 O O . LEU A 1 181 ? -15.553 -5.720 17.180 1.00 91.12 181 LEU A O 1
ATOM 1466 N N . ASN A 1 182 ? -16.245 -4.144 15.744 1.00 91.00 182 ASN A N 1
ATOM 1467 C CA . ASN A 1 182 ? -16.184 -2.989 16.651 1.00 91.00 182 ASN A CA 1
ATOM 1468 C C . ASN A 1 182 ? -16.783 -3.226 18.053 1.00 91.00 182 ASN A C 1
ATOM 1470 O O . ASN A 1 182 ? -16.305 -2.640 19.018 1.00 91.00 182 ASN A O 1
ATOM 1474 N N . LYS A 1 183 ? -17.764 -4.121 18.211 1.00 89.88 183 LYS A N 1
ATOM 1475 C CA . LYS A 1 183 ? -18.321 -4.505 19.517 1.00 89.88 183 LYS A CA 1
ATOM 1476 C C . LYS A 1 183 ? -17.290 -5.140 20.462 1.00 89.88 183 LYS A C 1
ATOM 1478 O O . LYS A 1 183 ? -17.397 -4.973 21.674 1.00 89.88 183 LYS A O 1
ATOM 1483 N N . TYR A 1 184 ? -16.279 -5.814 19.914 1.00 89.12 184 TYR A N 1
ATOM 1484 C CA . TYR A 1 184 ? -15.202 -6.480 20.652 1.00 89.12 184 TYR A CA 1
ATOM 1485 C C . TYR A 1 184 ? -13.968 -5.597 20.860 1.00 89.12 184 TYR A C 1
ATOM 1487 O O . TYR A 1 184 ? -13.061 -5.984 21.594 1.00 89.12 184 TYR A O 1
ATOM 1495 N N . PHE A 1 185 ? -13.919 -4.416 20.243 1.00 89.12 185 PHE A N 1
ATOM 1496 C CA . PHE A 1 185 ? -12.757 -3.535 20.285 1.00 89.12 185 PHE A CA 1
ATOM 1497 C C . PHE A 1 185 ? -13.095 -2.196 20.934 1.00 89.12 185 PHE A C 1
ATOM 1499 O O . PHE A 1 185 ? -14.204 -1.670 20.816 1.00 89.12 185 PHE A O 1
ATOM 1506 N N . GLY A 1 186 ? -12.123 -1.647 21.660 1.00 88.19 186 GLY A N 1
ATOM 1507 C CA . GLY A 1 186 ? -12.161 -0.249 22.070 1.00 88.19 186 GLY A CA 1
ATOM 1508 C C . GLY A 1 186 ? -11.951 0.691 20.881 1.00 88.19 186 GLY A C 1
ATOM 1509 O O . GLY A 1 186 ? -11.850 0.264 19.729 1.00 88.19 186 GLY A O 1
ATOM 1510 N N . LYS A 1 187 ? -11.848 1.989 21.172 1.00 91.62 187 LYS A N 1
ATOM 1511 C CA . LYS A 1 187 ? -11.387 2.966 20.184 1.00 91.62 187 LYS A CA 1
ATOM 1512 C C . LYS A 1 187 ? -9.952 2.620 19.776 1.00 91.62 187 LYS A C 1
ATOM 1514 O O . LYS A 1 187 ? -9.100 2.427 20.638 1.00 91.62 187 LYS A O 1
ATOM 1519 N N . ILE A 1 188 ? -9.685 2.540 18.477 1.00 93.12 188 ILE A N 1
ATOM 1520 C CA . ILE A 1 188 ? -8.388 2.109 17.949 1.00 93.12 188 ILE A CA 1
ATOM 1521 C C . ILE A 1 188 ? -7.446 3.302 17.861 1.00 93.12 188 ILE A C 1
ATOM 1523 O O . ILE A 1 188 ? -7.667 4.206 17.057 1.00 93.12 188 ILE A O 1
ATOM 1527 N N . ALA A 1 189 ? -6.373 3.294 18.648 1.00 91.44 189 ALA A N 1
ATOM 1528 C CA . ALA A 1 189 ? -5.350 4.332 18.589 1.00 91.44 189 ALA A CA 1
ATOM 1529 C C . ALA A 1 189 ? -4.336 4.048 17.471 1.00 91.44 189 ALA A C 1
ATOM 1531 O O . ALA A 1 189 ? -3.622 3.039 17.508 1.00 91.44 189 ALA A O 1
ATOM 1532 N N . ILE A 1 190 ? -4.237 4.967 16.506 1.00 90.31 190 ILE A N 1
ATOM 1533 C CA . ILE A 1 190 ? -3.197 4.949 15.472 1.00 90.31 190 ILE A CA 1
ATOM 1534 C C . ILE A 1 190 ? -2.060 5.877 15.899 1.00 90.31 190 ILE A C 1
ATOM 1536 O O . ILE A 1 190 ? -2.222 7.094 15.974 1.00 90.31 190 ILE A O 1
ATOM 1540 N N . ASN A 1 191 ? -0.894 5.290 16.148 1.00 87.81 191 ASN A N 1
ATOM 1541 C CA . ASN A 1 191 ? 0.332 5.995 16.502 1.00 87.81 191 ASN A CA 1
ATOM 1542 C C . ASN A 1 191 ? 1.263 6.083 15.294 1.00 87.81 191 ASN A C 1
ATOM 1544 O O . ASN A 1 191 ? 1.350 5.151 14.491 1.00 87.81 191 ASN A O 1
ATOM 1548 N N . LEU A 1 192 ? 1.984 7.198 15.182 1.00 82.75 192 LEU A N 1
ATOM 1549 C CA . LEU A 1 192 ? 2.885 7.443 14.062 1.00 82.75 192 LEU A CA 1
ATOM 1550 C C . LEU A 1 192 ? 4.346 7.277 14.476 1.00 82.75 192 LEU A C 1
ATOM 1552 O O . LEU A 1 192 ? 4.797 7.894 15.436 1.00 82.75 192 LEU A O 1
ATOM 1556 N N . SER A 1 193 ? 5.093 6.469 13.724 1.00 82.50 193 SER A N 1
ATOM 1557 C CA . SER A 1 193 ? 6.538 6.315 13.875 1.00 82.50 193 SER A CA 1
ATOM 1558 C C . SER A 1 193 ? 7.253 7.152 12.836 1.00 82.50 193 SER A C 1
ATOM 1560 O O . SER A 1 193 ? 7.006 7.000 11.642 1.00 82.50 193 SER A O 1
ATOM 1562 N N . LYS A 1 194 ? 8.203 7.980 13.267 1.00 77.81 194 LYS A N 1
ATOM 1563 C CA . LYS A 1 194 ? 9.133 8.644 12.342 1.00 77.81 194 LYS A CA 1
ATOM 1564 C C . LYS A 1 194 ? 10.190 7.680 11.788 1.00 77.81 194 LYS A C 1
ATOM 1566 O O . LYS A 1 194 ? 10.945 8.061 10.903 1.00 77.81 194 LYS A O 1
ATOM 1571 N N . MET A 1 195 ? 10.247 6.450 12.299 1.00 68.75 195 MET A N 1
ATOM 1572 C CA . MET A 1 195 ? 11.236 5.447 11.925 1.00 68.75 195 MET A CA 1
ATOM 1573 C C . MET A 1 195 ? 10.594 4.343 11.078 1.00 68.75 195 MET A C 1
ATOM 1575 O O . MET A 1 195 ? 9.537 3.812 11.413 1.00 68.75 195 MET A O 1
ATOM 1579 N N . THR A 1 196 ? 11.249 3.969 9.978 1.00 66.50 196 THR A N 1
ATOM 1580 C CA . THR A 1 196 ? 10.772 2.929 9.043 1.00 66.50 196 THR A CA 1
ATOM 1581 C C . THR A 1 196 ? 10.794 1.522 9.636 1.00 66.50 196 THR A C 1
ATOM 1583 O O . THR A 1 196 ? 10.060 0.654 9.182 1.00 66.50 196 THR A O 1
ATOM 1586 N N . HIS A 1 197 ? 11.585 1.304 10.686 1.00 68.50 197 HIS A N 1
ATOM 1587 C CA . HIS A 1 197 ? 11.620 0.059 11.453 1.00 68.50 197 HIS A CA 1
ATOM 1588 C C . HIS A 1 197 ? 10.596 0.040 12.606 1.00 68.50 197 HIS A C 1
ATOM 1590 O O . HIS A 1 197 ? 10.610 -0.872 13.427 1.00 68.50 197 HIS A O 1
ATOM 1596 N N . PHE A 1 198 ? 9.717 1.049 12.688 1.00 67.94 198 PHE A N 1
ATOM 1597 C CA . PHE A 1 198 ? 8.596 1.145 13.632 1.00 67.94 198 PHE A CA 1
ATOM 1598 C C . PHE A 1 198 ? 8.940 1.021 15.119 1.00 67.94 198 PHE A C 1
ATOM 1600 O O . PHE A 1 198 ? 8.044 0.848 15.950 1.00 67.94 198 PHE A O 1
ATOM 1607 N N . CYS A 1 199 ? 10.211 1.170 15.484 1.00 70.94 199 CYS A N 1
ATOM 1608 C CA . CYS A 1 199 ? 10.566 1.323 16.877 1.00 70.94 199 CYS A CA 1
ATOM 1609 C C . CYS A 1 199 ? 10.192 2.729 17.351 1.00 70.94 199 CYS A C 1
ATOM 1611 O O . CYS A 1 199 ? 10.325 3.711 16.625 1.00 70.94 199 CYS A O 1
ATOM 1613 N N . MET A 1 200 ? 9.684 2.813 18.576 1.00 69.44 200 MET A N 1
ATOM 1614 C CA . MET A 1 200 ? 9.293 4.072 19.222 1.00 69.44 200 MET A CA 1
ATOM 1615 C C . MET A 1 200 ? 10.189 4.413 20.413 1.00 69.44 200 MET A C 1
ATOM 1617 O O . MET A 1 200 ? 9.971 5.424 21.067 1.00 69.44 200 MET A O 1
ATOM 1621 N N . ASN A 1 201 ? 11.156 3.548 20.721 1.00 76.75 201 ASN A N 1
ATOM 1622 C CA . ASN A 1 201 ? 12.084 3.709 21.830 1.00 76.75 201 ASN A CA 1
ATOM 1623 C C . ASN A 1 201 ? 13.350 4.428 21.341 1.00 76.75 201 ASN A C 1
ATOM 1625 O O . ASN A 1 201 ? 13.845 4.146 20.247 1.00 76.75 201 ASN A O 1
ATOM 1629 N N . ASP A 1 202 ? 13.897 5.313 22.169 1.00 75.69 202 ASP A N 1
ATOM 1630 C CA . ASP A 1 202 ? 15.167 5.994 21.920 1.00 75.69 202 ASP A CA 1
ATOM 1631 C C . ASP A 1 202 ? 16.344 5.026 21.772 1.00 75.69 202 ASP A C 1
ATOM 1633 O O . ASP A 1 202 ? 17.269 5.303 21.011 1.00 75.69 202 ASP A O 1
ATOM 1637 N N . GLN A 1 203 ? 16.266 3.845 22.392 1.00 76.69 203 GLN A N 1
ATOM 1638 C CA . GLN A 1 203 ? 17.261 2.774 22.245 1.00 76.69 203 GLN A CA 1
ATOM 1639 C C . GLN A 1 203 ? 17.396 2.247 20.805 1.00 76.69 203 GLN A C 1
ATOM 1641 O O . GLN A 1 203 ? 18.375 1.584 20.477 1.00 76.69 203 GLN A O 1
ATOM 1646 N N . CYS A 1 204 ? 16.441 2.551 19.923 1.00 71.81 204 CYS A N 1
ATOM 1647 C CA . CYS A 1 204 ? 16.487 2.155 18.516 1.00 71.81 204 CYS A CA 1
ATOM 1648 C C . CYS A 1 204 ? 17.180 3.174 17.603 1.00 71.81 204 CYS A C 1
ATOM 1650 O O . CYS A 1 204 ? 17.290 2.949 16.395 1.00 71.81 204 CYS A O 1
ATOM 1652 N N . LYS A 1 205 ? 17.671 4.292 18.150 1.00 73.88 205 LYS A N 1
ATOM 1653 C CA . LYS A 1 205 ? 18.457 5.274 17.396 1.00 73.88 205 LYS A CA 1
ATOM 1654 C C . LYS A 1 205 ? 19.853 4.714 17.116 1.00 73.88 205 LYS A C 1
ATOM 1656 O O . LYS A 1 205 ? 20.799 4.951 17.856 1.00 73.88 205 LYS A O 1
ATOM 1661 N N . CYS A 1 206 ? 19.983 3.970 16.021 1.00 77.06 206 CYS A N 1
ATOM 1662 C CA . CYS A 1 206 ? 21.260 3.425 15.571 1.00 77.06 206 CYS A CA 1
ATOM 1663 C C . CYS A 1 206 ? 21.825 4.246 14.403 1.00 77.06 206 CYS A C 1
ATOM 1665 O O . CYS A 1 206 ? 21.348 4.157 13.270 1.00 77.06 206 CYS A O 1
ATOM 1667 N N . THR A 1 207 ? 22.879 5.023 14.656 1.00 80.38 207 THR A N 1
ATOM 1668 C CA . THR A 1 207 ? 23.568 5.819 13.622 1.00 80.38 207 THR A CA 1
ATOM 1669 C C . THR A 1 207 ? 24.239 4.943 12.562 1.00 80.38 207 THR A C 1
ATOM 1671 O O . THR A 1 207 ? 24.288 5.320 11.390 1.00 80.38 207 THR A O 1
ATOM 1674 N N . ASN A 1 208 ? 24.691 3.742 12.937 1.00 83.44 208 ASN A N 1
ATOM 1675 C CA . ASN A 1 208 ? 25.306 2.791 12.010 1.00 83.44 208 ASN A CA 1
ATOM 1676 C C . ASN A 1 208 ? 24.323 2.276 10.952 1.00 83.44 208 ASN A C 1
ATOM 1678 O O . ASN A 1 208 ? 24.741 2.030 9.826 1.00 83.44 208 ASN A O 1
ATOM 1682 N N . VAL A 1 209 ? 23.022 2.184 11.258 1.00 77.12 209 VAL A N 1
ATOM 1683 C CA . VAL A 1 209 ? 22.001 1.797 10.265 1.00 77.12 209 VAL A CA 1
ATOM 1684 C C . VAL A 1 209 ? 21.918 2.824 9.136 1.00 77.12 209 VAL A C 1
ATOM 1686 O O . VAL A 1 209 ? 21.778 2.446 7.978 1.00 77.12 209 VAL A O 1
ATOM 1689 N N . ILE A 1 210 ? 22.068 4.118 9.441 1.00 77.56 210 ILE A N 1
ATOM 1690 C CA . ILE A 1 210 ? 22.077 5.176 8.419 1.00 77.56 210 ILE A CA 1
ATOM 1691 C C . ILE A 1 210 ? 23.309 5.034 7.518 1.00 77.56 210 ILE A C 1
ATOM 1693 O O . ILE A 1 210 ? 23.195 5.160 6.301 1.00 77.56 210 ILE A O 1
ATOM 1697 N N . LYS A 1 211 ? 24.480 4.750 8.103 1.00 83.12 211 LYS A N 1
ATOM 1698 C CA . LYS A 1 211 ? 25.715 4.515 7.338 1.00 83.12 211 LYS A CA 1
ATOM 1699 C C . LYS A 1 211 ? 25.586 3.288 6.435 1.00 83.12 211 LYS A C 1
ATOM 1701 O O . LYS A 1 211 ? 25.859 3.393 5.246 1.00 83.12 211 LYS A O 1
ATOM 1706 N N . LEU A 1 212 ? 25.089 2.176 6.979 1.00 82.88 212 LEU A N 1
ATOM 1707 C CA . LEU A 1 212 ? 24.870 0.937 6.234 1.00 82.88 212 LEU A CA 1
ATOM 1708 C C . LEU A 1 212 ? 23.874 1.134 5.087 1.00 82.88 212 LEU A C 1
ATOM 1710 O O . LEU A 1 212 ? 24.117 0.670 3.982 1.00 82.88 212 LEU A O 1
ATOM 1714 N N . HIS A 1 213 ? 22.782 1.866 5.322 1.00 76.31 213 HIS A N 1
ATOM 1715 C CA . HIS A 1 213 ? 21.816 2.179 4.271 1.00 76.31 213 HIS A CA 1
ATOM 1716 C C . HIS A 1 213 ? 22.443 3.019 3.155 1.00 76.31 213 HIS A C 1
ATOM 1718 O O . HIS A 1 213 ? 22.175 2.776 1.984 1.00 76.31 213 HIS A O 1
ATOM 1724 N N . ARG A 1 214 ? 23.271 4.020 3.483 1.00 81.44 214 ARG A N 1
ATOM 1725 C CA . ARG A 1 214 ? 23.963 4.817 2.456 1.00 81.44 214 ARG A CA 1
ATOM 1726 C C . ARG A 1 214 ? 24.906 3.955 1.626 1.00 81.44 214 ARG A C 1
ATOM 1728 O O . ARG A 1 214 ? 24.879 4.063 0.409 1.00 81.44 214 ARG A O 1
ATOM 1735 N N . GLN A 1 215 ? 25.673 3.090 2.286 1.00 85.62 215 GLN A N 1
ATOM 1736 C CA . GLN A 1 215 ? 26.578 2.161 1.618 1.00 85.62 215 GLN A CA 1
ATOM 1737 C C . GLN A 1 215 ? 25.819 1.187 0.702 1.00 85.62 215 GLN A C 1
ATOM 1739 O O . GLN A 1 215 ? 26.195 1.001 -0.451 1.00 85.62 215 GLN A O 1
ATOM 1744 N N . TYR A 1 216 ? 24.697 0.641 1.175 1.00 83.19 216 TYR A N 1
ATOM 1745 C CA . TYR A 1 216 ? 23.816 -0.201 0.367 1.00 83.19 216 TYR A CA 1
ATOM 1746 C C . TYR A 1 216 ? 23.333 0.515 -0.903 1.00 83.19 216 TYR A C 1
ATOM 1748 O O . TYR A 1 216 ? 23.437 -0.043 -1.990 1.00 83.19 216 TYR A O 1
ATOM 1756 N N . GLU A 1 217 ? 22.846 1.757 -0.793 1.00 79.38 217 GLU A N 1
ATOM 1757 C CA . GLU A 1 217 ? 22.374 2.512 -1.964 1.00 79.38 217 GLU A CA 1
ATOM 1758 C C . GLU A 1 217 ? 23.502 2.800 -2.967 1.00 79.38 217 GLU A C 1
ATOM 1760 O O . GLU A 1 217 ? 23.257 2.782 -4.169 1.00 79.38 217 GLU A O 1
ATOM 1765 N N . THR A 1 218 ? 24.738 3.021 -2.501 1.00 84.44 218 THR A N 1
ATOM 1766 C CA . THR A 1 218 ? 25.889 3.241 -3.394 1.00 84.44 218 THR A CA 1
ATOM 1767 C C . THR A 1 218 ? 26.381 1.965 -4.073 1.00 84.44 218 THR A C 1
ATOM 1769 O O . THR A 1 218 ? 26.857 2.022 -5.203 1.00 84.44 218 THR A O 1
ATOM 1772 N N . GLU A 1 219 ? 26.271 0.815 -3.407 1.00 84.75 219 GLU A N 1
ATOM 1773 C CA . GLU A 1 219 ? 26.783 -0.464 -3.918 1.00 84.75 219 GLU A CA 1
ATOM 1774 C C . GLU A 1 219 ? 25.746 -1.239 -4.743 1.00 84.75 219 GLU A C 1
ATOM 1776 O O . GLU A 1 219 ? 26.124 -2.057 -5.584 1.00 84.75 219 GLU A O 1
ATOM 1781 N N . ARG A 1 220 ? 24.443 -0.973 -4.556 1.00 80.69 220 ARG A N 1
ATOM 1782 C CA . ARG A 1 220 ? 23.355 -1.728 -5.200 1.00 80.69 220 ARG A CA 1
ATOM 1783 C C . ARG A 1 220 ? 23.448 -1.722 -6.723 1.00 80.69 220 ARG A C 1
ATOM 1785 O O . ARG A 1 220 ? 23.399 -2.792 -7.327 1.00 80.69 220 ARG A O 1
ATOM 1792 N N . THR A 1 221 ? 23.541 -0.546 -7.341 1.00 79.00 221 THR A N 1
ATOM 1793 C CA . THR A 1 221 ? 23.521 -0.424 -8.809 1.00 79.00 221 THR A CA 1
ATOM 1794 C C . THR A 1 221 ? 24.760 -1.062 -9.453 1.00 79.00 221 THR A C 1
ATOM 1796 O O . THR A 1 221 ? 24.577 -1.935 -10.302 1.00 79.00 221 THR A O 1
ATOM 1799 N N . PRO A 1 222 ? 26.003 -0.774 -9.009 1.00 83.69 222 PRO A N 1
ATOM 1800 C CA . PRO A 1 222 ? 27.191 -1.441 -9.556 1.00 83.69 222 PRO A CA 1
ATOM 1801 C C . PRO A 1 222 ? 27.188 -2.965 -9.357 1.00 83.69 222 PRO A C 1
ATOM 1803 O O . PRO A 1 222 ? 27.564 -3.730 -10.253 1.00 83.69 222 PRO A O 1
ATOM 1806 N N . PHE A 1 223 ? 26.734 -3.438 -8.190 1.00 82.75 223 PHE A N 1
ATOM 1807 C CA . PHE A 1 223 ? 26.588 -4.870 -7.930 1.00 82.75 223 PHE A CA 1
ATOM 1808 C C . PHE A 1 223 ? 25.599 -5.510 -8.909 1.00 82.75 223 PHE A C 1
ATOM 1810 O O . PHE A 1 223 ? 25.861 -6.568 -9.484 1.00 82.75 223 PHE A O 1
ATOM 1817 N N . PHE A 1 224 ? 24.472 -4.842 -9.136 1.00 79.25 224 PHE A N 1
ATOM 1818 C CA . PHE A 1 224 ? 23.447 -5.318 -10.041 1.00 79.25 224 PHE A CA 1
ATOM 1819 C C . PHE A 1 224 ? 23.930 -5.394 -11.497 1.00 79.25 224 PHE A C 1
ATOM 1821 O O . PHE A 1 224 ? 23.768 -6.427 -12.154 1.00 79.25 224 PHE A O 1
ATOM 1828 N N . GLU A 1 225 ? 24.562 -4.332 -11.992 1.00 80.81 225 GLU A N 1
ATOM 1829 C CA . GLU A 1 225 ? 25.087 -4.268 -13.357 1.00 80.81 225 GLU A CA 1
ATOM 1830 C C . GLU A 1 225 ? 26.139 -5.351 -13.617 1.00 80.81 225 GLU A C 1
ATOM 1832 O O . GLU A 1 225 ? 26.092 -6.018 -14.653 1.00 80.81 225 GLU A O 1
ATOM 1837 N N . SER A 1 226 ? 27.038 -5.585 -12.658 1.00 83.94 226 SER A N 1
ATOM 1838 C CA . SER A 1 226 ? 28.087 -6.605 -12.781 1.00 83.94 226 SER A CA 1
ATOM 1839 C C . SER A 1 226 ? 27.545 -8.039 -12.765 1.00 83.94 226 SER A C 1
ATOM 1841 O O . SER A 1 226 ? 27.968 -8.860 -13.578 1.00 83.94 226 SER A O 1
ATOM 1843 N N . HIS A 1 227 ? 26.594 -8.356 -11.880 1.00 80.31 227 HIS A N 1
ATOM 1844 C CA . HIS A 1 227 ? 26.139 -9.738 -11.668 1.00 80.31 227 HIS A CA 1
ATOM 1845 C C . HIS A 1 227 ? 24.947 -10.140 -12.545 1.00 80.31 227 HIS A C 1
ATOM 1847 O O . HIS A 1 227 ? 24.819 -11.301 -12.945 1.00 80.31 227 HIS A O 1
ATOM 1853 N N . PHE A 1 228 ? 24.061 -9.193 -12.850 1.00 77.94 228 PHE A N 1
ATOM 1854 C CA . PHE A 1 228 ? 22.792 -9.460 -13.529 1.00 77.94 228 PHE A CA 1
ATOM 1855 C C . PHE A 1 228 ? 22.632 -8.678 -14.829 1.00 77.94 228 PHE A C 1
ATOM 1857 O O . PHE A 1 228 ? 21.857 -9.108 -15.686 1.00 77.94 228 PHE A O 1
ATOM 1864 N N . GLY A 1 229 ? 23.391 -7.595 -15.027 1.00 78.81 229 GLY A N 1
ATOM 1865 C CA . GLY A 1 229 ? 23.350 -6.765 -16.232 1.00 78.81 229 GLY A CA 1
ATOM 1866 C C . GLY A 1 229 ? 23.396 -7.567 -17.538 1.00 78.81 229 GLY A C 1
ATOM 1867 O O . GLY A 1 229 ? 22.505 -7.380 -18.368 1.00 78.81 229 GLY A O 1
ATOM 1868 N N . PRO A 1 230 ? 24.328 -8.523 -17.737 1.00 82.44 230 PRO A N 1
ATOM 1869 C CA . PRO A 1 230 ? 24.374 -9.328 -18.961 1.00 82.44 230 PRO A CA 1
ATOM 1870 C C . PRO A 1 230 ? 23.101 -10.150 -19.218 1.00 82.44 230 PRO A C 1
ATOM 1872 O O . PRO A 1 230 ? 22.646 -10.241 -20.358 1.00 82.44 230 PRO A O 1
ATOM 1875 N N . LYS A 1 231 ? 22.498 -10.715 -18.162 1.00 79.19 231 LYS A N 1
ATOM 1876 C CA . LYS A 1 231 ? 21.263 -11.518 -18.248 1.00 79.19 231 LYS A CA 1
ATOM 1877 C C . LYS A 1 231 ? 20.023 -10.643 -18.447 1.00 79.19 231 LYS A C 1
ATOM 1879 O O . LYS A 1 231 ? 19.089 -11.048 -19.133 1.00 79.19 231 LYS A O 1
ATOM 1884 N N . ALA A 1 232 ? 20.022 -9.447 -17.863 1.00 81.81 232 ALA A N 1
ATOM 1885 C CA . ALA A 1 232 ? 18.887 -8.533 -17.858 1.00 81.81 232 ALA A CA 1
ATOM 1886 C C . ALA A 1 232 ? 18.873 -7.553 -19.045 1.00 81.81 232 ALA A C 1
ATOM 1888 O O . ALA A 1 232 ? 17.821 -7.001 -19.363 1.00 81.81 232 ALA A O 1
ATOM 1889 N N . ARG A 1 233 ? 20.009 -7.374 -19.741 1.00 84.25 233 ARG A N 1
ATOM 1890 C CA . ARG A 1 233 ? 20.207 -6.370 -20.803 1.00 84.25 233 ARG A CA 1
ATOM 1891 C C . ARG A 1 233 ? 19.079 -6.346 -21.828 1.00 84.25 233 ARG A C 1
ATOM 1893 O O . ARG A 1 233 ? 18.509 -5.294 -22.077 1.00 84.25 233 ARG A O 1
ATOM 1900 N N . ARG A 1 234 ? 18.720 -7.504 -22.396 1.00 86.62 234 ARG A N 1
ATOM 1901 C CA . ARG A 1 234 ? 17.671 -7.588 -23.432 1.00 86.62 234 ARG A CA 1
ATOM 1902 C C . ARG A 1 234 ? 16.312 -7.104 -22.924 1.00 86.62 234 ARG A C 1
ATOM 1904 O O . ARG A 1 234 ? 15.610 -6.396 -23.634 1.00 86.62 234 ARG A O 1
ATOM 1911 N N . ILE A 1 235 ? 15.956 -7.475 -21.695 1.00 87.44 235 ILE A N 1
ATOM 1912 C CA . ILE A 1 235 ? 14.687 -7.082 -21.076 1.00 87.44 235 ILE A CA 1
ATOM 1913 C C . ILE A 1 235 ? 14.703 -5.592 -20.735 1.00 87.44 235 ILE A C 1
ATOM 1915 O O . ILE A 1 235 ? 13.706 -4.907 -20.932 1.00 87.44 235 ILE A O 1
ATOM 1919 N N . PHE A 1 236 ? 15.830 -5.058 -20.276 1.00 85.62 236 PHE A N 1
ATOM 1920 C CA . PHE A 1 236 ? 15.933 -3.633 -19.981 1.00 85.62 236 PHE A CA 1
ATOM 1921 C C . PHE A 1 236 ? 15.909 -2.760 -21.217 1.00 85.62 236 PHE A C 1
ATOM 1923 O O . PHE A 1 236 ? 15.218 -1.752 -21.187 1.00 85.62 236 PHE A O 1
ATOM 1930 N N . GLU A 1 237 ? 16.551 -3.161 -22.312 1.00 88.00 237 GLU A N 1
ATOM 1931 C CA . GLU A 1 237 ? 16.428 -2.443 -23.585 1.00 88.00 237 GLU A CA 1
ATOM 1932 C C . GLU A 1 237 ? 14.983 -2.459 -24.102 1.00 88.00 237 GLU A C 1
ATOM 1934 O O . GLU A 1 237 ? 14.474 -1.430 -24.548 1.00 88.00 237 GLU A O 1
ATOM 1939 N N . LEU A 1 238 ? 14.275 -3.586 -23.954 1.00 89.31 238 LEU A N 1
ATOM 1940 C CA . LEU A 1 238 ? 12.845 -3.664 -24.258 1.00 89.31 238 LEU A CA 1
ATOM 1941 C C . LEU A 1 238 ? 12.037 -2.663 -23.415 1.00 89.31 238 LEU A C 1
ATOM 1943 O O . LEU A 1 238 ? 11.249 -1.889 -23.958 1.00 89.31 238 LEU A O 1
ATOM 1947 N N . PHE A 1 239 ? 12.243 -2.643 -22.096 1.00 88.00 239 PHE A N 1
ATOM 1948 C CA . PHE A 1 239 ? 11.531 -1.726 -21.201 1.00 88.00 239 PHE A CA 1
ATOM 1949 C C . PHE A 1 239 ? 11.892 -0.268 -21.502 1.00 88.00 239 PHE A C 1
ATOM 1951 O O . PHE A 1 239 ? 11.002 0.575 -21.585 1.00 88.00 239 PHE A O 1
ATOM 1958 N N . LYS A 1 240 ? 13.172 0.026 -21.733 1.00 87.94 240 LYS A N 1
ATOM 1959 C CA . LYS A 1 240 ? 13.687 1.345 -22.111 1.00 87.94 240 LYS A CA 1
ATOM 1960 C C . LYS A 1 240 ? 12.995 1.867 -23.369 1.00 87.94 240 LYS A C 1
ATOM 1962 O O . LYS A 1 240 ? 12.482 2.988 -23.374 1.00 87.94 240 LYS A O 1
ATOM 1967 N N . TYR A 1 241 ? 12.913 1.030 -24.402 1.00 90.50 241 TYR A N 1
ATOM 1968 C CA . TYR A 1 241 ? 12.253 1.352 -25.663 1.00 90.50 241 TYR A CA 1
ATOM 1969 C C . TYR A 1 241 ? 10.750 1.601 -25.483 1.00 90.50 241 TYR A C 1
ATOM 1971 O O . TYR A 1 241 ? 10.244 2.655 -25.888 1.00 90.50 241 TYR A O 1
ATOM 1979 N N . VAL A 1 242 ? 10.040 0.658 -24.853 1.00 90.12 242 VAL A N 1
ATOM 1980 C CA . VAL A 1 242 ? 8.576 0.709 -24.727 1.00 90.12 242 VAL A CA 1
ATOM 1981 C C . VAL A 1 242 ? 8.128 1.838 -23.798 1.00 90.12 242 VAL A C 1
ATOM 1983 O O . VAL A 1 242 ? 7.197 2.565 -24.140 1.00 90.12 242 VAL A O 1
ATOM 1986 N N . TYR A 1 243 ? 8.798 2.038 -22.660 1.00 85.31 243 TYR A N 1
ATOM 1987 C CA . TYR A 1 243 ? 8.471 3.121 -21.726 1.00 85.31 243 TYR A CA 1
ATOM 1988 C C . TYR A 1 243 ? 9.060 4.482 -22.120 1.00 85.31 243 TYR A C 1
ATOM 1990 O O . TYR A 1 243 ? 8.687 5.488 -21.518 1.00 85.31 243 TYR A O 1
ATOM 1998 N N . ASN A 1 244 ? 9.947 4.536 -23.121 1.00 86.25 244 ASN A N 1
ATOM 1999 C CA . ASN A 1 244 ? 10.656 5.749 -23.535 1.00 86.25 244 ASN A CA 1
ATOM 2000 C C . ASN A 1 244 ? 11.450 6.407 -22.388 1.00 86.25 244 ASN A C 1
ATOM 2002 O O . ASN A 1 244 ? 11.377 7.619 -22.189 1.00 86.25 244 ASN A O 1
ATOM 2006 N N . ILE A 1 245 ? 12.176 5.601 -21.612 1.00 82.25 245 ILE A N 1
ATOM 2007 C CA . ILE A 1 245 ? 12.978 6.066 -20.471 1.00 82.25 245 ILE A CA 1
ATOM 2008 C C . ILE A 1 245 ? 14.448 6.107 -20.901 1.00 82.25 245 ILE A C 1
ATOM 2010 O O . ILE A 1 245 ? 14.902 5.236 -21.633 1.00 82.25 245 ILE A O 1
ATOM 2014 N N . SER A 1 246 ? 15.205 7.124 -20.493 1.00 72.12 246 SER A N 1
ATOM 2015 C CA . SER A 1 246 ? 16.628 7.253 -20.844 1.00 72.12 246 SER A CA 1
ATOM 2016 C C . SER A 1 246 ? 17.540 6.395 -19.963 1.00 72.12 246 SER A C 1
ATOM 2018 O O . SER A 1 246 ? 18.533 5.862 -20.462 1.00 72.12 246 SER A O 1
ATOM 2020 N N . ASP A 1 247 ? 17.176 6.227 -18.692 1.00 70.44 247 ASP A N 1
ATOM 2021 C CA . ASP A 1 247 ? 17.954 5.517 -17.683 1.00 70.44 247 ASP A CA 1
ATOM 2022 C C . ASP A 1 247 ? 17.131 4.408 -17.009 1.00 70.44 247 ASP A C 1
ATOM 2024 O O . ASP A 1 247 ? 16.057 4.640 -16.454 1.00 70.44 247 ASP A O 1
ATOM 2028 N N . VAL A 1 248 ? 17.651 3.187 -17.087 1.00 66.69 248 VAL A N 1
ATOM 2029 C CA . VAL A 1 248 ? 17.085 1.971 -16.488 1.00 66.69 248 VAL A CA 1
ATOM 2030 C C . VAL A 1 248 ? 18.104 1.271 -15.582 1.00 66.69 248 VAL A C 1
ATOM 2032 O O . VAL A 1 248 ? 17.955 0.087 -15.287 1.00 66.69 248 VAL A O 1
ATOM 2035 N N . SER A 1 249 ? 19.145 2.001 -15.161 1.00 64.75 249 SER A N 1
ATOM 2036 C CA . SER A 1 249 ? 20.227 1.500 -14.305 1.00 64.75 249 SER A CA 1
ATOM 2037 C C . SER A 1 249 ? 19.716 0.959 -12.969 1.00 64.75 249 SER A C 1
ATOM 2039 O O . SER A 1 249 ? 20.271 -0.007 -12.448 1.00 64.75 249 SER A O 1
ATOM 2041 N N . ASP A 1 250 ? 18.615 1.511 -12.442 1.00 70.88 250 ASP A N 1
ATOM 2042 C CA . ASP A 1 250 ? 17.946 0.971 -11.261 1.00 70.88 250 ASP A CA 1
ATOM 2043 C C . ASP A 1 250 ? 16.801 0.005 -11.636 1.00 70.88 250 ASP A C 1
ATOM 2045 O O . ASP A 1 250 ? 15.695 0.440 -11.991 1.00 70.88 250 ASP A O 1
ATOM 2049 N N . PRO A 1 251 ? 16.997 -1.319 -11.499 1.00 71.00 251 PRO A N 1
ATOM 2050 C CA . PRO A 1 251 ? 15.963 -2.300 -11.809 1.00 71.00 251 PRO A CA 1
ATOM 2051 C C . PRO A 1 251 ? 14.756 -2.206 -10.860 1.00 71.00 251 PRO A C 1
ATOM 2053 O O . PRO A 1 251 ? 13.653 -2.618 -11.230 1.00 71.00 251 PRO A O 1
ATOM 2056 N N . ILE A 1 252 ? 14.917 -1.625 -9.662 1.00 76.56 252 ILE A N 1
ATOM 2057 C CA . ILE A 1 252 ? 13.801 -1.380 -8.736 1.00 76.56 252 ILE A CA 1
ATOM 2058 C C . ILE A 1 252 ? 12.840 -0.355 -9.338 1.00 76.56 252 ILE A C 1
ATOM 2060 O O . ILE A 1 252 ? 11.624 -0.493 -9.200 1.00 76.56 252 ILE A O 1
ATOM 2064 N N . HIS A 1 253 ? 13.358 0.641 -10.058 1.00 77.94 253 HIS A N 1
ATOM 2065 C CA . HIS A 1 253 ? 12.521 1.639 -10.710 1.00 77.94 253 HIS A CA 1
ATOM 2066 C C . HIS A 1 253 ? 11.652 1.021 -11.812 1.00 77.94 253 HIS A C 1
ATOM 2068 O O . HIS A 1 253 ? 10.452 1.288 -11.886 1.00 77.94 253 HIS A O 1
ATOM 2074 N N . LEU A 1 254 ? 12.229 0.127 -12.622 1.00 77.62 254 LEU A N 1
ATOM 2075 C CA . LEU A 1 254 ? 11.481 -0.618 -13.637 1.00 77.62 254 LEU A CA 1
ATOM 2076 C C . LEU A 1 254 ? 10.379 -1.485 -13.024 1.00 77.62 254 LEU A C 1
ATOM 2078 O O . LEU A 1 254 ? 9.270 -1.547 -13.559 1.00 77.62 254 LEU A O 1
ATOM 2082 N N . MET A 1 255 ? 10.673 -2.132 -11.896 1.00 79.44 255 MET A N 1
ATOM 2083 C CA . MET A 1 255 ? 9.695 -2.920 -11.152 1.00 79.44 255 MET A CA 1
ATOM 2084 C C . MET A 1 255 ? 8.555 -2.046 -10.627 1.00 79.44 255 MET A C 1
ATOM 2086 O O . MET A 1 255 ? 7.394 -2.413 -10.790 1.00 79.44 255 MET A O 1
ATOM 2090 N N . ASP A 1 256 ? 8.866 -0.889 -10.040 1.00 78.06 256 ASP A N 1
ATOM 2091 C CA . ASP A 1 256 ? 7.861 0.041 -9.517 1.00 78.06 256 ASP A CA 1
ATOM 2092 C C . ASP A 1 256 ? 6.920 0.525 -10.628 1.00 78.06 256 ASP A C 1
ATOM 2094 O O . ASP A 1 256 ? 5.699 0.521 -10.461 1.00 78.06 256 ASP A O 1
ATOM 2098 N N . ILE A 1 257 ? 7.460 0.833 -11.811 1.00 80.06 257 ILE A N 1
ATOM 2099 C CA . ILE A 1 257 ? 6.648 1.204 -12.971 1.00 80.06 257 ILE A CA 1
ATOM 2100 C C . ILE A 1 257 ? 5.805 0.015 -13.437 1.00 80.06 257 ILE A C 1
ATOM 2102 O O . ILE A 1 257 ? 4.582 0.121 -13.496 1.00 80.06 257 ILE A O 1
ATOM 2106 N N . ALA A 1 258 ? 6.413 -1.124 -13.766 1.00 81.06 258 ALA A N 1
ATOM 2107 C CA . ALA A 1 258 ? 5.677 -2.239 -14.355 1.00 81.06 258 ALA A CA 1
ATOM 2108 C C . ALA A 1 258 ? 4.627 -2.810 -13.394 1.00 81.06 258 ALA A C 1
ATOM 2110 O O . ALA A 1 258 ? 3.464 -2.989 -13.770 1.00 81.06 258 ALA A O 1
ATOM 2111 N N . LEU A 1 259 ? 5.005 -3.040 -12.134 1.00 80.69 259 LEU A N 1
ATOM 2112 C CA . LEU A 1 259 ? 4.090 -3.551 -11.123 1.00 80.69 259 LEU A CA 1
ATOM 2113 C C . LEU A 1 259 ? 3.103 -2.482 -10.679 1.00 80.69 259 LEU A C 1
ATOM 2115 O O . LEU A 1 259 ? 1.896 -2.686 -10.780 1.00 80.69 259 LEU A O 1
ATOM 2119 N N . GLY A 1 260 ? 3.596 -1.344 -10.197 1.00 77.25 260 GLY A N 1
ATOM 2120 C CA . GLY A 1 260 ? 2.771 -0.304 -9.590 1.00 77.25 260 GLY A CA 1
ATOM 2121 C C . GLY A 1 260 ? 1.822 0.351 -10.584 1.00 77.25 260 GLY A C 1
ATOM 2122 O O . GLY A 1 260 ? 0.657 0.585 -10.255 1.00 77.25 260 GLY A O 1
ATOM 2123 N N . ARG A 1 261 ? 2.279 0.605 -11.816 1.00 78.81 261 ARG A N 1
ATOM 2124 C CA . ARG A 1 261 ? 1.450 1.236 -12.844 1.00 78.81 261 ARG A CA 1
ATOM 2125 C C . ARG A 1 261 ? 0.558 0.231 -13.547 1.00 78.81 261 ARG A C 1
ATOM 2127 O O . ARG A 1 261 ? -0.622 0.512 -13.667 1.00 78.81 261 ARG A O 1
ATOM 2134 N N . HIS A 1 262 ? 1.069 -0.912 -13.994 1.00 83.25 262 HIS A N 1
ATOM 2135 C CA . HIS A 1 262 ? 0.294 -1.794 -14.872 1.00 83.25 262 HIS A CA 1
ATOM 2136 C C . HIS A 1 262 ? -0.287 -2.997 -14.131 1.00 83.25 262 HIS A C 1
ATOM 2138 O O . HIS A 1 262 ? -1.509 -3.111 -14.010 1.00 83.25 262 HIS A O 1
ATOM 2144 N N . VAL A 1 263 ? 0.562 -3.866 -13.579 1.00 85.69 263 VAL A N 1
ATOM 2145 C CA . VAL A 1 263 ? 0.122 -5.164 -13.036 1.00 85.69 263 VAL A CA 1
ATOM 2146 C C . VAL A 1 263 ? -0.823 -4.998 -11.844 1.00 85.69 263 VAL A C 1
ATOM 2148 O O . VAL A 1 263 ? -1.937 -5.521 -11.857 1.00 85.69 263 VAL A O 1
ATOM 2151 N N . CYS A 1 264 ? -0.430 -4.221 -10.834 1.00 81.50 264 CYS A N 1
ATOM 2152 C CA . CYS A 1 264 ? -1.217 -4.005 -9.617 1.00 81.50 264 CYS A CA 1
ATOM 2153 C C . CYS A 1 264 ? -2.539 -3.280 -9.889 1.00 81.50 264 CYS A C 1
ATOM 2155 O O . CYS A 1 264 ? -3.522 -3.507 -9.181 1.00 81.50 264 CYS A O 1
ATOM 2157 N N . ARG A 1 265 ? -2.575 -2.435 -10.925 1.00 79.31 265 ARG A N 1
ATOM 2158 C CA . ARG A 1 265 ? -3.783 -1.723 -11.368 1.00 79.31 265 ARG A CA 1
ATOM 2159 C C . ARG A 1 265 ? -4.603 -2.506 -12.388 1.00 79.31 265 ARG A C 1
ATOM 2161 O O . ARG A 1 265 ? -5.681 -2.059 -12.767 1.00 79.31 265 ARG A O 1
ATOM 2168 N N . ARG A 1 266 ? -4.126 -3.689 -12.796 1.00 82.00 266 ARG A N 1
ATOM 2169 C CA . ARG A 1 266 ? -4.751 -4.552 -13.809 1.00 82.00 266 ARG A CA 1
ATOM 2170 C C . ARG A 1 266 ? -4.976 -3.814 -15.131 1.00 82.00 266 ARG A C 1
ATOM 2172 O O . ARG A 1 266 ? -5.966 -4.061 -15.812 1.00 82.00 266 ARG A O 1
ATOM 2179 N N . MET A 1 267 ? -4.070 -2.896 -15.453 1.00 82.38 267 MET A N 1
ATOM 2180 C CA . MET A 1 267 ? -4.055 -2.185 -16.724 1.00 82.38 267 MET A CA 1
ATOM 2181 C C . MET A 1 267 ? -3.281 -2.999 -17.765 1.00 82.38 267 MET A C 1
ATOM 2183 O O . MET A 1 267 ? -2.383 -3.760 -17.388 1.00 82.38 267 MET A O 1
ATOM 2187 N N . PRO A 1 268 ? -3.585 -2.827 -19.063 1.00 85.69 268 PRO A N 1
ATOM 2188 C CA . PRO A 1 268 ? -2.783 -3.427 -20.118 1.00 85.69 268 PRO A CA 1
ATOM 2189 C C . PRO A 1 268 ? -1.326 -2.969 -20.008 1.00 85.69 268 PRO A C 1
ATOM 2191 O O . PRO A 1 268 ? -1.042 -1.816 -19.657 1.00 85.69 268 PRO A O 1
ATOM 2194 N N . LEU A 1 269 ? -0.404 -3.890 -20.286 1.00 88.88 269 LEU A N 1
ATOM 2195 C CA . LEU A 1 269 ? 1.015 -3.574 -20.407 1.00 88.88 269 LEU A CA 1
ATOM 2196 C C . LEU A 1 269 ? 1.240 -2.709 -21.659 1.00 88.88 269 LEU A C 1
ATOM 2198 O O . LEU A 1 269 ? 0.484 -2.819 -22.626 1.00 88.88 269 LEU A O 1
ATOM 2202 N N . PRO A 1 270 ? 2.228 -1.804 -21.638 1.00 90.19 270 PRO A N 1
ATOM 2203 C CA . PRO A 1 270 ? 2.426 -0.862 -22.729 1.00 90.19 270 PRO A CA 1
ATOM 2204 C C . PRO A 1 270 ? 2.999 -1.542 -23.978 1.00 90.19 270 PRO A C 1
ATOM 2206 O O . PRO A 1 270 ? 3.719 -2.541 -23.899 1.00 90.19 270 PRO A O 1
ATOM 2209 N N . CYS A 1 271 ? 2.719 -0.930 -25.129 1.00 90.00 271 CYS A N 1
ATOM 2210 C CA . CYS A 1 271 ? 3.275 -1.293 -26.425 1.00 90.00 271 CYS A CA 1
ATOM 2211 C C . CYS A 1 271 ? 3.772 -0.043 -27.152 1.00 90.00 271 CYS A C 1
ATOM 2213 O O . CYS A 1 271 ? 3.173 1.029 -27.037 1.00 90.00 271 CYS A O 1
ATOM 2215 N N . ARG A 1 272 ? 4.834 -0.184 -27.944 1.00 91.81 272 ARG A N 1
ATOM 2216 C CA . ARG A 1 272 ? 5.363 0.871 -28.811 1.00 91.81 272 ARG A CA 1
ATOM 2217 C C . ARG A 1 272 ? 5.839 0.262 -30.122 1.00 91.81 272 ARG A C 1
ATOM 2219 O O . ARG A 1 272 ? 6.578 -0.712 -30.105 1.00 91.81 272 ARG A O 1
ATOM 2226 N N . GLY A 1 273 ? 5.402 0.816 -31.254 1.00 91.00 273 GLY A N 1
ATOM 2227 C CA . GLY A 1 273 ? 5.838 0.344 -32.576 1.00 91.00 273 GLY A CA 1
ATOM 2228 C C . GLY A 1 273 ? 5.561 -1.145 -32.832 1.00 91.00 273 GLY A C 1
ATOM 2229 O O . GLY A 1 273 ? 6.393 -1.819 -33.422 1.00 91.00 273 GLY A O 1
ATOM 2230 N N . GLY A 1 274 ? 4.442 -1.678 -32.324 1.00 90.75 274 GLY A N 1
ATOM 2231 C CA . GLY A 1 274 ? 4.101 -3.106 -32.43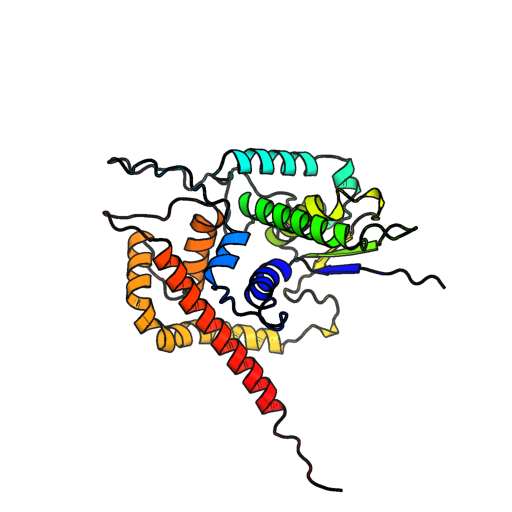2 1.00 90.75 274 GLY A CA 1
ATOM 2232 C C . GLY A 1 274 ? 4.844 -4.029 -31.455 1.00 90.75 274 GLY A C 1
ATOM 2233 O O . GLY A 1 274 ? 4.514 -5.207 -31.369 1.00 90.75 274 GLY A O 1
ATOM 2234 N N . ILE A 1 275 ? 5.798 -3.508 -30.679 1.00 92.06 275 ILE A N 1
ATOM 2235 C CA . ILE A 1 275 ? 6.523 -4.254 -29.648 1.00 92.06 275 ILE A CA 1
ATOM 2236 C C . ILE A 1 275 ? 5.844 -4.012 -28.299 1.00 92.06 275 ILE A C 1
ATOM 2238 O O . ILE A 1 275 ? 5.717 -2.870 -27.854 1.00 92.06 275 ILE A O 1
ATOM 2242 N N . CYS A 1 276 ? 5.415 -5.085 -27.640 1.00 91.38 276 CYS A N 1
ATOM 2243 C CA . CYS A 1 276 ? 4.709 -5.041 -26.362 1.00 91.38 276 CYS A CA 1
ATOM 2244 C C . CYS A 1 276 ? 5.538 -5.671 -25.248 1.00 91.38 276 CYS A C 1
ATOM 2246 O O . CYS A 1 276 ? 6.230 -6.663 -25.468 1.00 91.38 276 CYS A O 1
ATOM 2248 N N . ILE A 1 277 ? 5.410 -5.134 -24.034 1.00 90.81 277 ILE A N 1
ATOM 2249 C CA . ILE A 1 277 ? 5.878 -5.837 -22.837 1.00 90.81 277 ILE A CA 1
ATOM 2250 C C . ILE A 1 277 ? 4.859 -6.919 -22.495 1.00 90.81 277 ILE A C 1
ATOM 2252 O O . ILE A 1 277 ? 3.667 -6.633 -22.365 1.00 90.81 277 ILE A O 1
ATOM 2256 N N . THR A 1 278 ? 5.324 -8.151 -22.313 1.00 90.50 278 THR A N 1
ATOM 2257 C CA . THR A 1 278 ? 4.473 -9.266 -21.885 1.00 90.50 278 THR A CA 1
ATOM 2258 C C . THR A 1 278 ? 4.555 -9.482 -20.375 1.00 90.50 278 THR A C 1
ATOM 2260 O O . THR A 1 278 ? 5.461 -8.993 -19.696 1.00 90.50 278 THR A O 1
ATOM 2263 N N . TYR A 1 279 ? 3.608 -10.244 -19.825 1.00 87.25 279 TYR A N 1
ATOM 2264 C CA . TYR A 1 279 ? 3.672 -10.650 -18.420 1.00 87.25 279 TYR A CA 1
ATOM 2265 C C . TYR A 1 279 ? 4.934 -11.458 -18.112 1.00 87.25 279 TYR A C 1
ATOM 2267 O O . TYR A 1 279 ? 5.536 -11.248 -17.060 1.00 87.25 279 TYR A O 1
ATOM 2275 N N . ASP A 1 280 ? 5.374 -12.310 -19.036 1.00 87.50 280 ASP A N 1
ATOM 2276 C CA . ASP A 1 280 ? 6.600 -13.092 -18.874 1.00 87.50 280 ASP A CA 1
ATOM 2277 C C . ASP A 1 280 ? 7.827 -12.190 -18.759 1.00 87.50 280 ASP A C 1
ATOM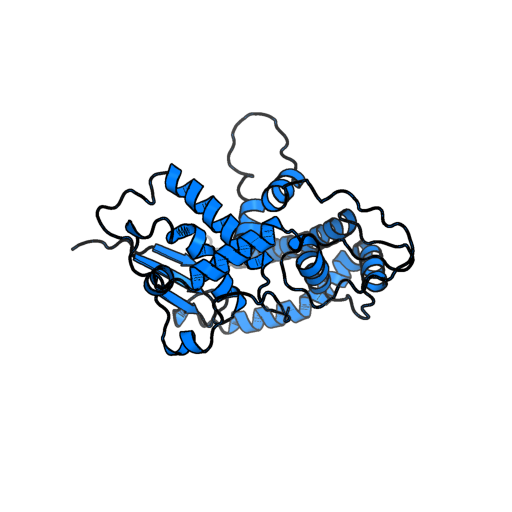 2279 O O . ASP A 1 280 ? 8.730 -12.468 -17.971 1.00 87.50 280 ASP A O 1
ATOM 2283 N N . ASP A 1 281 ? 7.859 -11.073 -19.485 1.00 88.12 281 ASP A N 1
ATOM 2284 C CA . ASP A 1 281 ? 8.957 -10.113 -19.377 1.00 88.12 281 ASP A CA 1
ATOM 2285 C C . ASP A 1 281 ? 8.973 -9.433 -18.007 1.00 88.12 281 ASP A C 1
ATOM 2287 O O . ASP A 1 281 ? 10.036 -9.303 -17.399 1.00 88.12 281 ASP A O 1
ATOM 2291 N N . VAL A 1 282 ? 7.800 -9.084 -17.465 1.00 85.81 282 VAL A N 1
ATOM 2292 C CA . VAL A 1 282 ? 7.685 -8.562 -16.094 1.00 85.81 282 VAL A CA 1
ATOM 2293 C C . VAL A 1 282 ? 8.136 -9.607 -15.070 1.00 85.81 282 VAL A C 1
ATOM 2295 O O . VAL A 1 282 ? 8.896 -9.278 -14.160 1.00 85.81 282 VAL A O 1
ATOM 2298 N N . VAL A 1 283 ? 7.727 -10.870 -15.223 1.00 84.94 283 VAL A N 1
ATOM 2299 C CA . VAL A 1 283 ? 8.143 -11.967 -14.333 1.00 84.94 283 VAL A CA 1
ATOM 2300 C C . VAL A 1 283 ? 9.657 -12.147 -14.360 1.00 84.94 283 VAL A C 1
ATOM 2302 O O . VAL A 1 283 ? 10.265 -12.267 -13.299 1.00 84.94 283 VAL A O 1
ATOM 2305 N N . LYS A 1 284 ? 10.296 -12.096 -15.534 1.00 83.69 284 LYS A N 1
ATOM 2306 C CA . LYS A 1 284 ? 11.760 -12.187 -15.636 1.00 83.69 284 LYS A CA 1
ATOM 2307 C C . LYS A 1 284 ? 12.456 -11.056 -14.872 1.00 83.69 284 LYS A C 1
ATOM 2309 O O . LYS A 1 284 ? 13.415 -11.334 -14.155 1.00 83.69 284 LYS A O 1
ATOM 2314 N N . VAL A 1 285 ? 11.964 -9.812 -14.956 1.00 80.38 285 VAL A N 1
ATOM 2315 C CA . VAL A 1 285 ? 12.496 -8.689 -14.149 1.00 80.38 285 VAL A CA 1
ATOM 2316 C C . VAL A 1 285 ? 12.354 -8.977 -12.655 1.00 80.38 285 VAL A C 1
ATOM 2318 O O . VAL A 1 285 ? 13.312 -8.810 -11.902 1.00 80.38 285 VAL A O 1
ATOM 2321 N N . VAL A 1 286 ? 11.181 -9.449 -12.224 1.00 79.88 286 VAL A N 1
ATOM 2322 C CA . VAL A 1 286 ? 10.918 -9.780 -10.816 1.00 79.88 286 VAL A CA 1
ATOM 2323 C C . VAL A 1 286 ? 11.850 -10.888 -10.325 1.00 79.88 286 VAL A C 1
ATOM 2325 O O . VAL A 1 286 ? 12.431 -10.751 -9.255 1.00 79.88 286 VAL A O 1
ATOM 2328 N N . VAL A 1 287 ? 12.041 -11.959 -11.098 1.00 80.31 287 VAL A N 1
ATOM 2329 C CA . VAL A 1 287 ? 12.936 -13.070 -10.736 1.00 80.31 287 VAL A CA 1
ATOM 2330 C C . VAL A 1 287 ? 14.375 -12.585 -10.591 1.00 80.31 287 VAL A C 1
ATOM 2332 O O . VAL A 1 287 ? 15.017 -12.881 -9.585 1.00 80.31 287 VAL A O 1
ATOM 2335 N N . ILE A 1 288 ? 14.866 -11.796 -11.551 1.00 76.69 288 ILE A N 1
ATOM 2336 C CA . ILE A 1 288 ? 16.214 -11.216 -11.499 1.00 76.69 288 ILE A CA 1
ATOM 2337 C C . ILE A 1 288 ? 16.389 -10.385 -10.220 1.00 76.69 288 ILE A C 1
ATOM 2339 O O . ILE A 1 288 ? 17.388 -10.536 -9.523 1.00 76.69 288 ILE A O 1
ATOM 2343 N N . LEU A 1 289 ? 15.396 -9.567 -9.868 1.00 72.62 289 LEU A N 1
ATOM 2344 C CA . LEU A 1 289 ? 15.414 -8.762 -8.647 1.00 72.62 289 LEU A CA 1
ATOM 2345 C C . LEU A 1 289 ? 15.367 -9.603 -7.370 1.00 72.62 289 LEU A C 1
ATOM 2347 O O . LEU A 1 289 ? 16.097 -9.325 -6.424 1.00 72.62 289 LEU A O 1
ATOM 2351 N N . VAL A 1 290 ? 14.536 -10.643 -7.326 1.00 70.75 290 VAL A N 1
ATOM 2352 C CA . VAL A 1 290 ? 14.449 -11.540 -6.165 1.00 70.75 290 VAL A CA 1
ATOM 2353 C C . VAL A 1 290 ? 15.783 -12.246 -5.928 1.00 70.75 290 VAL A C 1
ATOM 2355 O O . VAL A 1 290 ? 16.203 -12.365 -4.779 1.00 70.75 290 VAL A O 1
ATOM 2358 N N . MET A 1 291 ? 16.500 -12.638 -6.985 1.00 66.94 291 MET A N 1
ATOM 2359 C CA . MET A 1 291 ? 17.846 -13.199 -6.836 1.00 66.94 291 MET A CA 1
ATOM 2360 C C . MET A 1 291 ? 18.825 -12.203 -6.196 1.00 66.94 291 MET A C 1
ATOM 2362 O O . MET A 1 291 ? 19.652 -12.624 -5.392 1.00 66.94 291 MET A O 1
ATOM 2366 N N . ILE A 1 292 ? 18.707 -10.896 -6.466 1.00 65.75 292 ILE A N 1
ATOM 2367 C CA . ILE A 1 292 ? 19.500 -9.863 -5.772 1.00 65.75 292 ILE A CA 1
ATOM 2368 C C . ILE A 1 292 ? 19.190 -9.880 -4.274 1.00 65.75 292 ILE A C 1
ATOM 2370 O O . ILE A 1 292 ? 20.108 -9.934 -3.461 1.00 65.75 292 ILE A O 1
ATOM 2374 N N . PHE A 1 293 ? 17.907 -9.857 -3.898 1.00 63.69 293 PHE A N 1
ATOM 2375 C CA . PHE A 1 293 ? 17.508 -9.835 -2.487 1.00 63.69 293 PHE A CA 1
ATOM 2376 C C . PHE A 1 293 ? 17.951 -11.095 -1.740 1.00 63.69 293 PHE A C 1
ATOM 2378 O O . PHE A 1 293 ? 18.459 -10.982 -0.630 1.00 63.69 293 PHE A O 1
ATOM 2385 N N . ILE A 1 294 ? 17.850 -12.273 -2.363 1.00 61.31 294 ILE A N 1
ATOM 2386 C CA . ILE A 1 294 ? 18.302 -13.538 -1.767 1.00 61.31 294 ILE A CA 1
ATOM 2387 C C . ILE A 1 294 ? 19.821 -13.545 -1.575 1.00 61.31 294 ILE A C 1
ATOM 2389 O O . ILE A 1 294 ? 20.292 -13.968 -0.523 1.00 61.31 294 ILE A O 1
ATOM 2393 N N . VAL A 1 295 ? 20.598 -13.065 -2.550 1.00 58.19 295 VAL A N 1
ATOM 2394 C CA . VAL A 1 295 ? 22.063 -12.990 -2.417 1.00 58.19 295 VAL A CA 1
ATOM 2395 C C . VAL A 1 295 ? 22.457 -12.012 -1.309 1.00 58.19 295 VAL A C 1
ATOM 2397 O O . VAL A 1 295 ? 23.345 -12.314 -0.516 1.00 58.19 295 VAL A O 1
ATOM 2400 N N . ILE A 1 296 ? 21.760 -10.883 -1.182 1.00 57.16 296 ILE A N 1
ATOM 2401 C CA . ILE A 1 296 ? 22.008 -9.902 -0.117 1.00 57.16 296 ILE A CA 1
ATOM 2402 C C . ILE A 1 296 ? 21.608 -10.451 1.257 1.00 57.16 296 ILE A C 1
ATOM 2404 O O . ILE A 1 296 ? 22.363 -10.287 2.215 1.00 57.16 296 ILE A O 1
ATOM 2408 N N . ASP A 1 297 ? 20.477 -11.151 1.368 1.00 52.41 297 ASP A N 1
ATOM 2409 C CA . ASP A 1 297 ? 20.060 -11.815 2.608 1.00 52.41 297 ASP A CA 1
ATOM 2410 C C . ASP A 1 297 ? 21.018 -12.953 2.982 1.00 52.41 297 ASP A C 1
ATOM 2412 O O . ASP A 1 297 ? 21.367 -13.106 4.153 1.00 52.41 297 ASP A O 1
ATOM 2416 N N . PHE A 1 298 ? 21.503 -13.720 2.003 1.00 48.94 298 PHE A N 1
ATOM 2417 C CA . PHE A 1 298 ? 22.505 -14.760 2.219 1.00 48.94 298 PHE A CA 1
ATOM 2418 C C . PHE A 1 298 ? 23.828 -14.162 2.705 1.00 48.94 298 PHE A C 1
ATOM 2420 O O . PHE A 1 298 ? 24.364 -14.633 3.701 1.00 48.94 298 PHE A O 1
ATOM 2427 N N . ILE A 1 299 ? 24.313 -13.075 2.095 1.00 51.31 299 ILE A N 1
ATOM 2428 C CA . ILE A 1 299 ? 25.526 -12.366 2.534 1.00 51.31 299 ILE A CA 1
ATOM 2429 C C . ILE A 1 299 ? 25.323 -11.727 3.913 1.00 51.31 299 ILE A C 1
ATOM 2431 O O . ILE A 1 299 ? 26.209 -11.801 4.757 1.00 51.31 299 ILE A O 1
ATOM 2435 N N . SER A 1 300 ? 24.157 -11.147 4.196 1.00 46.06 300 SER A N 1
ATOM 2436 C CA . SER A 1 300 ? 23.828 -10.565 5.504 1.00 46.06 300 SER A CA 1
ATOM 2437 C C . SER A 1 300 ? 23.791 -11.626 6.610 1.00 46.06 300 SER A C 1
ATOM 2439 O O . SER A 1 300 ? 24.331 -11.417 7.700 1.00 46.06 300 SER A O 1
ATOM 2441 N N . ASN A 1 301 ? 23.221 -12.799 6.322 1.00 44.44 301 ASN A N 1
ATOM 2442 C CA . ASN A 1 301 ? 23.216 -13.943 7.234 1.00 44.44 301 ASN A CA 1
ATOM 2443 C C . ASN A 1 301 ? 24.606 -14.579 7.369 1.00 44.44 301 ASN A C 1
ATOM 2445 O O . ASN A 1 301 ? 25.002 -14.929 8.479 1.00 44.44 301 ASN A O 1
ATOM 2449 N N . LEU A 1 302 ? 25.385 -14.644 6.288 1.00 38.62 302 LEU A N 1
ATOM 2450 C CA . LEU A 1 302 ? 26.772 -15.103 6.304 1.00 38.62 302 LEU A CA 1
ATOM 2451 C C . LEU A 1 302 ? 27.665 -14.141 7.101 1.00 38.62 302 LEU A C 1
ATOM 2453 O O . LEU A 1 302 ? 28.473 -14.588 7.901 1.00 38.62 302 LEU A O 1
ATOM 2457 N N . MET A 1 303 ? 27.472 -12.825 6.992 1.00 37.34 303 MET A N 1
ATOM 2458 C CA . MET A 1 303 ? 28.187 -11.835 7.807 1.00 37.34 303 MET A CA 1
ATOM 2459 C C . MET A 1 303 ? 27.786 -11.883 9.287 1.00 37.34 303 MET A C 1
ATOM 2461 O O . MET A 1 303 ? 28.619 -11.615 10.155 1.00 37.34 303 MET A O 1
ATOM 2465 N N . ARG A 1 304 ? 26.537 -12.252 9.609 1.00 44.00 304 ARG A N 1
ATOM 2466 C CA . ARG A 1 304 ? 26.137 -12.567 10.993 1.00 44.00 304 ARG A CA 1
ATOM 2467 C C . ARG A 1 304 ? 26.788 -13.854 11.496 1.00 44.00 304 ARG A C 1
ATOM 2469 O O . ARG A 1 304 ? 27.198 -13.884 12.651 1.00 44.00 304 ARG A O 1
ATOM 2476 N N . ALA A 1 305 ? 26.918 -14.868 10.642 1.00 41.38 305 ALA A N 1
ATOM 2477 C CA . ALA A 1 305 ? 27.593 -16.119 10.976 1.00 41.38 305 ALA A CA 1
ATOM 2478 C C . ALA A 1 305 ? 29.105 -15.911 11.181 1.00 41.38 305 ALA A C 1
ATOM 2480 O O . ALA A 1 305 ? 29.644 -16.350 12.189 1.00 41.38 305 ALA A O 1
ATOM 2481 N N . ILE A 1 306 ? 29.764 -15.140 10.312 1.00 38.75 306 ILE A N 1
ATOM 2482 C CA . ILE A 1 306 ? 31.202 -14.836 10.392 1.00 38.75 306 ILE A CA 1
ATOM 2483 C C . ILE A 1 306 ? 31.528 -13.964 11.619 1.00 38.75 306 ILE A C 1
ATOM 2485 O O . ILE A 1 306 ? 32.570 -14.152 12.241 1.00 38.75 306 ILE A O 1
ATOM 2489 N N . LYS A 1 307 ? 30.618 -13.078 12.059 1.00 32.19 307 LYS A N 1
ATOM 2490 C CA . LYS A 1 307 ? 30.769 -12.359 13.342 1.00 32.19 307 LYS A CA 1
ATOM 2491 C C . LYS A 1 307 ? 30.629 -13.246 14.584 1.00 32.19 307 LYS A C 1
ATOM 2493 O O . LYS A 1 307 ? 31.040 -12.815 15.656 1.00 32.19 307 LYS A O 1
ATOM 2498 N N . PHE A 1 308 ? 30.093 -14.460 14.457 1.00 28.64 308 PHE A N 1
ATOM 2499 C CA . PHE A 1 308 ? 30.014 -15.436 15.548 1.00 28.64 308 PHE A CA 1
ATOM 2500 C C . PHE A 1 308 ? 31.179 -16.442 15.556 1.00 28.64 308 PHE A C 1
ATOM 2502 O O . PHE A 1 308 ? 31.288 -17.224 16.495 1.00 28.64 308 PHE A O 1
ATOM 2509 N N . THR A 1 309 ? 32.083 -16.408 14.569 1.00 27.89 309 THR A N 1
ATOM 2510 C CA . THR A 1 309 ? 33.191 -17.378 14.443 1.00 27.89 309 THR A CA 1
ATOM 2511 C C . THR A 1 309 ? 34.538 -16.869 14.984 1.00 27.89 309 THR A C 1
ATOM 2513 O O . THR A 1 309 ? 35.543 -17.557 14.866 1.00 27.89 309 THR A O 1
ATOM 2516 N N . ILE A 1 310 ? 34.588 -15.710 15.653 1.00 29.73 310 ILE A N 1
ATOM 2517 C CA . ILE A 1 310 ? 35.788 -15.265 16.394 1.00 29.73 310 ILE A CA 1
ATOM 2518 C C . ILE A 1 310 ? 35.420 -14.883 17.832 1.00 29.73 310 ILE A C 1
ATOM 2520 O O . ILE A 1 310 ? 35.671 -13.770 18.267 1.00 29.73 310 ILE A O 1
ATOM 2524 N N . ILE A 1 311 ? 34.794 -15.803 18.570 1.00 27.03 311 ILE A N 1
ATOM 2525 C CA . ILE A 1 311 ? 34.980 -15.951 20.023 1.00 27.03 311 ILE A CA 1
ATOM 2526 C C . ILE A 1 311 ? 34.914 -17.453 20.301 1.00 27.03 311 ILE A C 1
ATOM 2528 O O . ILE A 1 311 ? 33.849 -18.027 20.503 1.00 27.03 311 ILE A O 1
ATOM 2532 N N . LEU A 1 312 ? 36.077 -18.088 20.253 1.00 23.03 312 LEU A N 1
ATOM 2533 C CA . LEU A 1 312 ? 36.296 -19.448 20.720 1.00 23.03 312 LEU A CA 1
ATOM 2534 C C . LEU A 1 312 ? 37.474 -19.355 21.697 1.00 23.03 312 LEU A C 1
ATOM 2536 O O . LEU A 1 312 ? 38.618 -19.347 21.247 1.00 23.03 312 LEU A O 1
ATOM 2540 N N . PRO A 1 313 ? 37.255 -19.221 23.017 1.00 23.06 313 PRO A N 1
ATOM 2541 C CA . PRO A 1 313 ? 38.215 -19.728 23.964 1.00 23.06 313 PRO A CA 1
ATOM 2542 C C . PRO A 1 313 ? 37.932 -21.221 24.106 1.00 23.06 313 PRO A C 1
ATOM 2544 O O . PRO A 1 313 ? 36.917 -21.668 24.640 1.00 23.06 313 PRO A O 1
ATOM 2547 N N . LEU A 1 314 ? 38.846 -21.973 23.516 1.00 22.53 314 LEU A N 1
ATOM 2548 C CA . LEU A 1 314 ? 39.153 -23.343 23.862 1.00 22.53 314 LEU A CA 1
ATOM 2549 C C . LEU A 1 314 ? 39.487 -23.445 25.363 1.00 22.53 314 LEU A C 1
ATOM 2551 O O . LEU A 1 314 ? 40.330 -22.701 25.849 1.00 22.53 314 LEU A O 1
ATOM 2555 N N . PHE A 1 315 ? 38.871 -24.448 25.992 1.00 22.28 315 PHE A N 1
ATOM 2556 C CA . PHE A 1 315 ? 39.330 -25.241 27.140 1.00 22.28 315 PHE A CA 1
ATOM 2557 C C . PHE A 1 315 ? 39.377 -24.647 28.567 1.00 22.28 315 PHE A C 1
ATOM 2559 O O . PHE A 1 315 ? 40.122 -23.718 28.845 1.00 22.28 315 PHE A O 1
ATOM 2566 N N . PHE A 1 316 ? 38.661 -25.385 29.437 1.00 29.45 316 PHE A N 1
ATOM 2567 C CA . PHE A 1 316 ? 38.663 -25.476 30.909 1.00 29.45 316 PHE A CA 1
ATOM 2568 C C . PHE A 1 316 ? 38.264 -24.241 31.726 1.00 29.45 316 PHE A C 1
ATOM 2570 O O . PHE A 1 316 ? 39.010 -23.245 31.774 1.00 29.45 316 PHE A O 1
#

Radius of gyration: 22.91 Å; chains: 1; bounding box: 59×55×74 Å

pLDDT: mean 70.36, std 23.67, range [22.28, 96.94]

Foldseek 3Di:
DDDADEAEDEQLVCVVVVVVCLQPVVPPDDPDDDDDDDSVVSVCVLQDPPPLDPPPDPPDDDPPCPPPFFLAQPDPVLNVVLVVLVVCVVDPLLVQLADEPPVLVVVEDLAADRGGDDPPADTSLLLVSLLVVQLVVQVVCVVVVNQPPDPAAHAYEYEFASRNRRNNSSSSNCVNHCSVVSVRHHRYYYHHDPDSVRDPDPVPPDPVVVVVVVVCVVVVLVVLCVPCVVVCVVLQVLLCVQVVPPDCSDLVVVLCCCCVVDSSSVHAFTDDPNRTDDPVSSVVSVVSVVVSVVVVVVVVVVVVVVVVPPDDDDDD